Protein AF-A0A960SET2-F1 (afdb_monomer)

Sequence (334 aa):
EGAAASLFPGSIIDRAAKLGRPVIVVDPRGVGETEQKHQAHQGSFFGMDQEDVQSAYILGESYLGMRIEDILRAVRYAVGDSNRGVDLYAEGQIAVAALHAAFLEPTIIKQTHLKNCLGSWQSILQRERSYQQLANVVHGVLLKYDLPQLKQVLGNSLTNELPVDSLGFEDMPNGAPLPQGYNEPSKAGLVGTFFGSSSFRNPQGEYPLDSLFVHYDNAVDKRGNDWSGIWVGYLLAPVSGDVRFSGMTDQALSLSIDGEPVLSLDDFPGTRTGVFRMEKGRLYPVTVRYKLPSGGKGMFEIKWSWQGMESKLVDRDYLRHSSAQVSELRQDWR

Solvent-accessible surface area (backbone atoms only — not comparable to full-atom values): 17862 Å² total; per-residue (Å²): 114,35,45,75,81,45,72,47,92,83,28,74,58,46,51,38,49,76,70,70,43,91,81,87,78,70,54,44,82,58,26,40,95,50,40,57,88,79,50,55,87,67,38,61,46,43,24,46,52,46,67,59,33,51,51,27,47,77,73,76,42,42,43,29,60,52,36,21,49,44,49,49,52,52,50,52,61,71,29,59,91,72,80,50,60,43,75,46,76,36,57,30,79,59,14,54,27,49,53,50,38,39,68,76,38,55,88,42,38,59,37,35,41,32,30,42,19,66,48,39,64,63,42,44,75,76,36,101,57,46,37,47,48,57,54,69,49,55,90,70,41,78,83,77,52,53,50,55,60,53,53,60,72,48,40,93,36,49,46,77,43,64,39,10,34,28,70,64,40,68,62,64,58,93,90,54,82,77,59,91,63,34,79,41,65,75,44,74,11,29,44,24,40,32,13,63,24,45,79,73,41,61,72,74,45,82,44,68,35,55,36,50,59,47,82,47,41,28,93,77,70,66,67,52,43,29,24,16,40,45,32,40,33,28,40,47,27,90,48,64,44,68,35,37,40,38,41,37,29,68,33,24,39,34,36,25,52,71,84,43,79,42,41,79,36,78,82,44,56,48,74,50,70,26,69,50,78,39,50,52,74,43,72,34,48,32,40,40,38,40,31,31,80,51,84,25,56,45,42,37,39,35,28,37,30,38,93,96,45,75,78,36,73,44,42,38,94,34,25,15,21,26,58,47,58,53,50,53,62,59,52,79,69,111

Foldseek 3Di:
DAQVVQPDPPGPVNVCVVVVHDDDGDAFACGDVNNADPQCPPPFQAGRCNVVQVVCVVVVHQLLNSLLVSVLVSLCVVCDPVQAADAAEEEAPSLLSVLVNCLVCVSRHQAYEYELAAPKCVLVVVDPTFTNCSNVDDPPCVVPDISVVSCVVCPPRYDYHQYAHRNSASPQPVPHDQGVQQQPQPAWWWWKWKALALPNHRTPDTDTGQFQKDWFACVPVVSAFWIKMKTKFWFAAQAFFKKKKKKFWQAWKWKDWLNHTQDTDHGHGDMDMGIDGDDHGDIIIMMMMDIRRGGRTIIMFMWMDDVPGDTDTGGRVGTTHGSNNVNVNVVVVD

pLDDT: mean 87.43, std 12.0, range [44.75, 98.56]

Structure (mmCIF, N/CA/C/O backbone):
data_AF-A0A960SET2-F1
#
_entry.id   AF-A0A960SET2-F1
#
loop_
_atom_site.group_PDB
_atom_site.id
_atom_site.type_symbol
_atom_site.label_atom_id
_atom_site.label_alt_id
_atom_site.label_comp_id
_atom_site.label_asym_id
_atom_site.label_entity_id
_atom_site.label_seq_id
_atom_site.pdbx_PDB_ins_code
_atom_site.Cartn_x
_atom_site.Cartn_y
_atom_site.Cartn_z
_atom_site.occupancy
_atom_site.B_iso_or_equiv
_atom_site.auth_seq_id
_atom_site.auth_comp_id
_atom_site.auth_asym_id
_atom_site.auth_atom_id
_atom_site.pdbx_PDB_model_num
ATOM 1 N N . GLU A 1 1 ? 4.795 -6.865 -1.023 1.00 66.69 1 GLU A N 1
ATOM 2 C CA . GLU A 1 1 ? 4.914 -7.757 -2.201 1.00 66.69 1 GLU A CA 1
ATOM 3 C C . GLU A 1 1 ? 5.587 -9.057 -1.776 1.00 66.69 1 GLU A C 1
ATOM 5 O O . GLU A 1 1 ? 5.946 -9.171 -0.609 1.00 66.69 1 GLU A O 1
ATOM 10 N N . GLY A 1 2 ? 5.716 -10.028 -2.680 1.00 81.19 2 GLY A N 1
ATOM 11 C CA . GLY A 1 2 ? 6.433 -11.282 -2.432 1.00 81.19 2 GLY A CA 1
ATOM 12 C C . GLY A 1 2 ? 5.562 -12.536 -2.432 1.00 81.19 2 GLY A C 1
ATOM 13 O O . GLY A 1 2 ? 4.327 -12.476 -2.390 1.00 81.19 2 GLY A O 1
ATOM 14 N N . ALA A 1 3 ? 6.229 -13.685 -2.487 1.00 82.81 3 ALA A N 1
ATOM 15 C CA . ALA A 1 3 ? 5.643 -15.005 -2.649 1.00 82.81 3 ALA A CA 1
ATOM 16 C C . ALA A 1 3 ? 4.609 -15.304 -1.558 1.00 82.81 3 ALA A C 1
ATOM 18 O O . ALA A 1 3 ? 3.455 -15.612 -1.861 1.00 82.81 3 ALA A O 1
ATOM 19 N N . ALA A 1 4 ? 4.992 -15.126 -0.290 1.00 78.88 4 ALA A N 1
ATOM 20 C CA . ALA A 1 4 ? 4.129 -15.392 0.860 1.00 78.88 4 ALA A CA 1
ATOM 21 C C . ALA A 1 4 ? 2.838 -14.556 0.848 1.00 78.88 4 ALA A C 1
ATOM 23 O O . ALA A 1 4 ? 1.767 -15.069 1.171 1.00 78.88 4 ALA A O 1
ATOM 24 N N . ALA A 1 5 ? 2.908 -13.297 0.399 1.00 71.25 5 ALA A N 1
ATOM 25 C CA . ALA A 1 5 ? 1.749 -12.406 0.322 1.00 71.25 5 ALA A CA 1
ATOM 26 C C . ALA A 1 5 ? 0.685 -12.881 -0.686 1.00 71.25 5 ALA A C 1
ATOM 28 O O . ALA A 1 5 ? -0.462 -12.442 -0.626 1.00 71.25 5 ALA A O 1
ATOM 29 N N . SER A 1 6 ? 1.046 -13.792 -1.594 1.00 75.12 6 SER A N 1
ATOM 30 C CA . SER A 1 6 ? 0.161 -14.324 -2.635 1.00 75.12 6 SER A CA 1
ATOM 31 C C . SER A 1 6 ? -0.414 -15.713 -2.300 1.00 75.12 6 SER A C 1
ATOM 33 O O . SER A 1 6 ? -1.227 -16.248 -3.061 1.00 75.12 6 SER A O 1
ATOM 35 N N . LEU A 1 7 ? -0.030 -16.310 -1.164 1.00 80.69 7 LEU A N 1
ATOM 36 C CA . LEU A 1 7 ? -0.432 -17.657 -0.738 1.00 80.69 7 LEU A CA 1
ATOM 37 C C . LEU A 1 7 ? -1.642 -17.622 0.209 1.00 80.69 7 LEU A C 1
ATOM 39 O O . LEU A 1 7 ? -1.525 -17.870 1.406 1.00 80.69 7 LEU A O 1
ATOM 43 N N . PHE A 1 8 ? -2.828 -17.336 -0.329 1.00 76.56 8 PHE A N 1
ATOM 44 C CA . PHE A 1 8 ? -4.084 -17.352 0.431 1.00 76.56 8 PHE A CA 1
ATOM 45 C C . PHE A 1 8 ? -5.241 -17.962 -0.385 1.00 76.56 8 PHE A C 1
ATOM 47 O O . PHE A 1 8 ? -5.205 -17.930 -1.619 1.00 76.56 8 PHE A O 1
ATOM 54 N N . PRO A 1 9 ? -6.289 -18.512 0.263 1.00 72.75 9 PRO A N 1
ATOM 55 C CA . PRO A 1 9 ? -7.444 -19.069 -0.439 1.00 72.75 9 PRO A CA 1
ATOM 56 C C . PRO A 1 9 ? -8.098 -18.058 -1.387 1.00 72.75 9 PRO A C 1
ATOM 58 O O . PRO A 1 9 ? -8.403 -16.931 -1.007 1.00 72.75 9 PRO A O 1
ATOM 61 N N . GLY A 1 10 ? -8.339 -18.474 -2.627 1.00 74.50 10 GLY A N 1
ATOM 62 C CA . GLY A 1 10 ? -8.900 -17.633 -3.677 1.00 74.50 10 GLY A CA 1
ATOM 63 C C . GLY A 1 10 ? -7.876 -16.785 -4.432 1.00 74.50 10 GLY A C 1
ATOM 64 O O . GLY A 1 10 ? -8.276 -16.135 -5.396 1.00 74.50 10 GLY A O 1
ATOM 65 N N . SER A 1 11 ? -6.588 -16.799 -4.070 1.00 77.75 11 SER A N 1
ATOM 66 C CA . SER A 1 11 ? -5.539 -16.122 -4.843 1.00 77.75 11 SER A CA 1
ATOM 67 C C . SER A 1 11 ? -5.340 -16.752 -6.229 1.00 77.75 11 SER A C 1
ATOM 69 O O . SER A 1 11 ? -5.839 -17.841 -6.522 1.00 77.75 11 SER A O 1
ATOM 71 N N . ILE A 1 12 ? -4.594 -16.078 -7.112 1.00 80.31 12 ILE A N 1
ATOM 72 C CA . ILE A 1 12 ? -4.269 -16.630 -8.437 1.00 80.31 12 ILE A CA 1
ATOM 73 C C . ILE A 1 12 ? -3.501 -17.956 -8.335 1.00 80.31 12 ILE A C 1
ATOM 75 O O . ILE A 1 12 ? -3.768 -18.870 -9.112 1.00 80.31 12 ILE A O 1
ATOM 79 N N . ILE A 1 13 ? -2.623 -18.082 -7.334 1.00 86.00 13 ILE A N 1
ATOM 80 C CA . ILE A 1 13 ? -1.844 -19.295 -7.064 1.00 86.00 13 ILE A CA 1
ATOM 81 C C . ILE A 1 13 ? -2.776 -20.427 -6.623 1.00 86.00 13 ILE A C 1
ATOM 83 O O . ILE A 1 13 ? -2.724 -21.512 -7.198 1.00 86.00 13 ILE A O 1
ATOM 87 N N . ASP A 1 14 ? -3.678 -20.167 -5.669 1.00 82.94 14 ASP A N 1
ATOM 88 C CA . ASP A 1 14 ? -4.660 -21.154 -5.197 1.00 82.94 14 ASP A CA 1
ATOM 89 C C . ASP A 1 14 ? -5.584 -21.625 -6.334 1.00 82.94 14 ASP A C 1
ATOM 91 O O . ASP A 1 14 ? -5.821 -22.822 -6.504 1.00 82.94 14 ASP A O 1
ATOM 95 N N . ARG A 1 15 ? -6.057 -20.701 -7.182 1.00 85.25 15 ARG A N 1
ATOM 96 C CA . ARG A 1 15 ? -6.887 -21.043 -8.349 1.00 85.25 15 ARG A CA 1
ATOM 97 C C . ARG A 1 15 ? -6.124 -21.871 -9.382 1.00 85.25 15 ARG A C 1
ATOM 99 O O . ARG A 1 15 ? -6.661 -22.862 -9.870 1.00 85.25 15 ARG A O 1
ATOM 106 N N . ALA A 1 16 ? -4.889 -21.495 -9.709 1.00 86.75 16 ALA A N 1
ATOM 107 C CA . ALA A 1 16 ? -4.064 -22.235 -10.661 1.00 86.75 16 ALA A CA 1
ATOM 108 C C . ALA A 1 16 ? -3.742 -23.651 -10.151 1.00 86.75 16 ALA A C 1
ATOM 110 O O . ALA A 1 16 ? -3.888 -24.617 -10.903 1.00 86.75 16 ALA A O 1
ATOM 111 N N . ALA A 1 17 ? -3.409 -23.784 -8.863 1.00 88.31 17 ALA A N 1
ATOM 112 C CA . ALA A 1 17 ? -3.165 -25.072 -8.220 1.00 88.31 17 ALA A CA 1
ATOM 113 C C . ALA A 1 17 ? -4.415 -25.971 -8.234 1.00 88.31 17 ALA A C 1
ATOM 115 O O . ALA A 1 17 ? -4.326 -27.143 -8.598 1.00 88.31 17 ALA A O 1
ATOM 116 N N . LYS A 1 18 ? -5.602 -25.422 -7.931 1.00 90.19 18 LYS A N 1
ATOM 117 C CA . LYS A 1 18 ? -6.887 -26.150 -8.006 1.00 90.19 18 LYS A CA 1
ATOM 118 C C . LYS A 1 18 ? -7.237 -26.633 -9.413 1.00 90.19 18 LYS A C 1
ATOM 120 O O . LYS A 1 18 ? -7.923 -27.639 -9.556 1.00 90.19 18 LYS A O 1
ATOM 125 N N . LEU A 1 19 ? -6.757 -25.939 -10.443 1.00 92.12 19 LEU A N 1
ATOM 126 C CA . LEU A 1 19 ? -6.897 -26.341 -11.845 1.00 92.12 19 LEU A CA 1
ATOM 127 C C . LEU A 1 19 ? -5.817 -27.342 -12.297 1.00 92.12 19 LEU A C 1
ATOM 129 O O . LEU A 1 19 ? -5.757 -27.678 -13.478 1.00 92.12 19 LEU A O 1
ATOM 133 N N . GLY A 1 20 ? -4.950 -27.809 -11.391 1.00 91.38 20 GLY A N 1
ATOM 134 C CA . GLY A 1 20 ? -3.877 -28.754 -11.701 1.00 91.38 20 GLY A CA 1
ATOM 135 C C . GLY A 1 20 ? -2.741 -28.156 -12.535 1.00 91.38 20 GLY A C 1
ATOM 136 O O . GLY A 1 20 ? -1.975 -28.901 -13.146 1.00 91.38 20 GLY A O 1
ATOM 137 N N . ARG A 1 21 ? -2.622 -26.822 -12.595 1.00 89.38 21 ARG A N 1
ATOM 138 C CA . ARG A 1 21 ? -1.512 -26.156 -13.286 1.00 89.38 21 ARG A CA 1
ATOM 139 C C . ARG A 1 21 ? -0.276 -26.155 -12.377 1.00 89.38 21 ARG A C 1
ATOM 141 O O . ARG A 1 21 ? -0.403 -25.761 -11.219 1.00 89.38 21 ARG A O 1
ATOM 148 N N . PRO A 1 22 ? 0.916 -26.535 -12.873 1.00 90.00 22 PRO A N 1
ATOM 149 C CA . PRO A 1 22 ? 2.158 -26.310 -12.142 1.00 90.00 22 PRO A CA 1
ATOM 150 C C . PRO A 1 22 ? 2.353 -24.812 -11.900 1.00 90.00 22 PRO A C 1
ATOM 152 O O . PRO A 1 22 ? 2.232 -24.017 -12.833 1.00 90.00 22 PRO A O 1
ATOM 155 N N . VAL A 1 23 ? 2.646 -24.433 -10.656 1.00 90.94 23 VAL A N 1
ATOM 156 C CA . VAL A 1 23 ? 2.898 -23.042 -10.270 1.00 90.94 23 VAL A CA 1
ATOM 157 C C . VAL A 1 23 ? 4.279 -22.952 -9.645 1.00 90.94 23 VAL A C 1
ATOM 159 O O . VAL A 1 23 ? 4.604 -23.718 -8.741 1.00 90.94 23 VAL A O 1
ATOM 162 N N . ILE A 1 24 ? 5.072 -21.999 -10.122 1.00 92.12 24 ILE A N 1
ATOM 163 C CA . ILE A 1 24 ? 6.340 -21.612 -9.514 1.00 92.12 24 ILE A CA 1
ATOM 164 C C . ILE A 1 24 ? 6.168 -20.188 -9.007 1.00 92.12 24 ILE A C 1
ATOM 166 O O . ILE A 1 24 ? 5.741 -19.304 -9.748 1.00 92.12 24 ILE A O 1
ATOM 170 N N . VAL A 1 25 ? 6.473 -19.993 -7.730 1.00 92.44 25 VAL A N 1
ATOM 171 C CA . VAL A 1 25 ? 6.420 -18.697 -7.059 1.00 92.44 25 VAL A CA 1
ATOM 172 C C . VAL A 1 25 ? 7.848 -18.346 -6.680 1.00 92.44 25 VAL A C 1
ATOM 174 O O . VAL A 1 25 ? 8.564 -19.192 -6.148 1.00 92.44 25 VAL A O 1
ATOM 177 N N . VAL A 1 26 ? 8.270 -17.127 -6.992 1.00 92.75 26 VAL A N 1
ATOM 178 C CA . VAL A 1 26 ? 9.636 -16.664 -6.749 1.00 92.75 26 VAL A CA 1
ATOM 179 C C . VAL A 1 26 ? 9.619 -15.296 -6.097 1.00 92.75 26 VAL A C 1
ATOM 181 O O . VAL A 1 26 ? 8.728 -14.494 -6.371 1.00 92.75 26 VAL A O 1
ATOM 184 N N . ASP A 1 27 ? 10.637 -15.045 -5.284 1.00 93.88 27 ASP A N 1
ATOM 185 C CA . ASP A 1 27 ? 10.978 -13.734 -4.744 1.00 93.88 27 ASP A CA 1
ATOM 186 C C . ASP A 1 27 ? 12.248 -13.233 -5.450 1.00 93.88 27 ASP A C 1
ATOM 188 O O . ASP A 1 27 ? 13.356 -13.634 -5.081 1.00 93.88 27 ASP A O 1
ATOM 192 N N . PRO A 1 28 ? 12.123 -12.411 -6.513 1.00 94.31 28 PRO A N 1
ATOM 193 C CA . PRO A 1 28 ? 13.267 -11.732 -7.114 1.00 94.31 28 PRO A CA 1
ATOM 194 C C . PRO A 1 28 ? 13.936 -10.796 -6.107 1.00 94.31 28 PRO A C 1
ATOM 196 O O . PRO A 1 28 ? 13.297 -10.364 -5.148 1.00 94.31 28 PRO A O 1
ATOM 199 N N . ARG A 1 29 ? 15.201 -10.433 -6.351 1.00 94.19 29 ARG A N 1
ATOM 200 C CA . ARG A 1 29 ? 15.988 -9.613 -5.413 1.00 94.19 29 ARG A CA 1
ATOM 201 C C . ARG A 1 29 ? 15.244 -8.360 -4.920 1.00 94.19 29 ARG A C 1
ATOM 203 O O . ARG A 1 29 ? 14.667 -7.613 -5.719 1.00 94.19 29 ARG A O 1
ATOM 210 N N . GLY A 1 30 ? 15.311 -8.105 -3.613 1.00 89.75 30 GLY A N 1
ATOM 211 C CA . GLY A 1 30 ? 14.674 -6.961 -2.952 1.00 89.75 30 GLY A CA 1
ATOM 212 C C . GLY A 1 30 ? 13.155 -7.092 -2.787 1.00 89.75 30 GLY A C 1
ATOM 213 O O . GLY A 1 30 ? 12.474 -6.103 -2.546 1.00 89.75 30 GLY A O 1
ATOM 214 N N . VAL A 1 31 ? 12.597 -8.296 -2.947 1.00 88.50 31 VAL A N 1
ATOM 215 C CA . VAL A 1 31 ? 11.161 -8.571 -2.789 1.00 88.50 31 VAL A CA 1
ATOM 216 C C . VAL A 1 31 ? 10.959 -9.772 -1.862 1.00 88.50 31 VAL A C 1
ATOM 218 O O . VAL A 1 31 ? 11.732 -10.731 -1.901 1.00 88.50 31 VAL A O 1
ATOM 221 N N . GLY A 1 32 ? 9.912 -9.725 -1.031 1.00 86.94 32 GLY A N 1
ATOM 222 C CA . GLY A 1 32 ? 9.485 -10.847 -0.192 1.00 86.94 32 GLY A CA 1
ATOM 223 C C . GLY A 1 32 ? 10.566 -11.296 0.791 1.00 86.94 32 GLY A C 1
ATOM 224 O O . GLY A 1 32 ? 11.058 -10.497 1.584 1.00 86.94 32 GLY A O 1
ATOM 225 N N . GLU A 1 33 ? 10.960 -12.569 0.740 1.00 88.56 33 GLU A N 1
ATOM 226 C CA . GLU A 1 33 ? 12.025 -13.107 1.602 1.00 88.56 33 GLU A CA 1
ATOM 227 C C . GLU A 1 33 ? 13.387 -12.426 1.394 1.00 88.56 33 GLU A C 1
ATOM 229 O O . GLU A 1 33 ? 14.226 -12.445 2.296 1.00 88.56 33 GLU A O 1
ATOM 234 N N . THR A 1 34 ? 13.600 -11.798 0.233 1.00 89.81 34 THR A N 1
ATOM 235 C CA . THR A 1 34 ? 14.844 -11.091 -0.109 1.00 89.81 34 THR A CA 1
ATOM 236 C C . THR A 1 34 ? 14.772 -9.578 0.118 1.00 89.81 34 THR A C 1
ATOM 238 O O . THR A 1 34 ? 15.699 -8.862 -0.255 1.00 89.81 34 THR A O 1
ATOM 241 N N . GLU A 1 35 ? 13.682 -9.076 0.705 1.00 87.38 35 GLU A N 1
ATOM 242 C CA . GLU A 1 35 ? 13.497 -7.652 0.992 1.00 87.38 35 GLU A CA 1
ATOM 243 C C . GLU A 1 35 ? 14.509 -7.135 2.032 1.00 87.38 35 GLU A C 1
ATOM 245 O O . GLU A 1 35 ? 14.757 -7.757 3.073 1.00 87.38 35 GLU A O 1
ATOM 250 N N . GLN A 1 36 ? 15.062 -5.949 1.772 1.00 85.06 36 GLN A N 1
ATOM 251 C CA . GLN A 1 36 ? 15.948 -5.257 2.704 1.00 85.06 36 GLN A CA 1
ATOM 252 C C . GLN A 1 36 ? 15.174 -4.721 3.909 1.00 85.06 36 GLN A C 1
ATOM 254 O O . GLN A 1 36 ? 14.147 -4.064 3.772 1.00 85.06 36 GLN A O 1
ATOM 259 N N . LYS A 1 37 ? 15.704 -4.930 5.119 1.00 78.69 37 LYS A N 1
ATOM 260 C CA . LYS A 1 37 ? 15.040 -4.508 6.372 1.00 78.69 37 LYS A CA 1
ATOM 261 C C . LYS A 1 37 ? 15.673 -3.293 7.043 1.00 78.69 37 LYS A C 1
ATOM 263 O O . LYS A 1 37 ? 15.096 -2.740 7.976 1.00 78.69 37 LYS A O 1
ATOM 268 N N . HIS A 1 38 ? 16.857 -2.877 6.593 1.00 75.56 38 HIS A N 1
ATOM 269 C CA . HIS A 1 38 ? 17.695 -1.927 7.333 1.00 75.56 38 HIS A CA 1
ATOM 270 C C . HIS A 1 38 ? 18.173 -0.711 6.525 1.00 75.56 38 HIS A C 1
ATOM 272 O O . HIS A 1 38 ? 18.903 0.104 7.073 1.00 75.56 38 HIS A O 1
ATOM 278 N N . GLN A 1 39 ? 17.714 -0.531 5.282 1.00 70.31 39 GLN A N 1
ATOM 279 C CA . GLN A 1 39 ? 18.147 0.567 4.397 1.00 70.31 39 GLN A CA 1
ATOM 280 C C . GLN A 1 39 ? 17.134 1.736 4.314 1.00 70.31 39 GLN A C 1
ATOM 282 O O . GLN A 1 39 ? 17.196 2.568 3.413 1.00 70.31 39 GLN A O 1
ATOM 287 N N . ALA A 1 40 ? 16.187 1.844 5.257 1.00 59.75 40 ALA A N 1
ATOM 288 C CA . ALA A 1 40 ? 15.048 2.779 5.206 1.00 59.75 40 ALA A CA 1
ATOM 289 C C . ALA A 1 40 ? 15.393 4.273 5.414 1.00 59.75 40 ALA A C 1
ATOM 291 O O . ALA A 1 40 ? 14.531 5.053 5.822 1.00 59.75 40 ALA A O 1
ATOM 292 N N . HIS A 1 41 ? 16.633 4.703 5.167 1.00 57.50 41 HIS A N 1
ATOM 293 C CA . HIS A 1 41 ? 17.133 6.036 5.526 1.00 57.50 41 HIS A CA 1
ATOM 294 C C . HIS A 1 41 ? 16.311 7.193 4.935 1.00 57.50 41 HIS A C 1
ATOM 296 O O . HIS A 1 41 ? 16.269 8.271 5.528 1.00 57.50 41 HIS A O 1
ATOM 302 N N . GLN A 1 42 ? 15.632 6.969 3.805 1.00 59.44 42 GLN A N 1
ATOM 303 C CA . GLN A 1 42 ? 14.748 7.942 3.151 1.00 59.44 42 GLN A CA 1
ATOM 304 C C . GLN A 1 42 ? 13.335 7.388 2.872 1.00 59.44 42 GLN A C 1
ATOM 306 O O . GLN A 1 42 ? 12.572 7.963 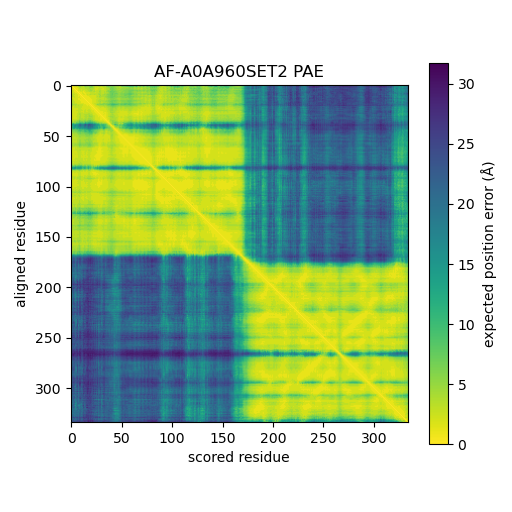2.093 1.00 59.44 42 GLN A O 1
ATOM 311 N N . GLY A 1 43 ? 12.965 6.292 3.544 1.00 63.91 43 GLY A N 1
ATOM 312 C CA . GLY A 1 43 ? 11.622 5.713 3.524 1.00 63.91 43 GLY A CA 1
ATOM 313 C C . GLY A 1 43 ? 11.078 5.396 2.124 1.00 63.91 43 GLY A C 1
ATOM 314 O O . GLY A 1 43 ? 11.797 4.970 1.219 1.00 63.91 43 GLY A O 1
ATOM 315 N N . SER A 1 44 ? 9.775 5.614 1.937 1.00 62.00 44 SER A N 1
ATOM 316 C CA . SER A 1 44 ? 9.057 5.269 0.705 1.00 62.00 44 SER A CA 1
ATOM 317 C C . SER A 1 44 ? 9.441 6.111 -0.517 1.00 62.00 44 SER A C 1
ATOM 319 O O . SER A 1 44 ? 9.080 5.726 -1.627 1.00 62.00 44 SER A O 1
ATOM 321 N N . PHE A 1 45 ? 10.163 7.231 -0.364 1.00 63.00 45 PHE A N 1
ATOM 322 C CA . PHE A 1 45 ? 10.581 8.073 -1.497 1.00 63.00 45 PHE A CA 1
ATOM 323 C C . PHE A 1 45 ? 11.466 7.296 -2.477 1.00 63.00 45 PHE A C 1
ATOM 325 O O . PHE A 1 45 ? 11.196 7.277 -3.676 1.00 63.00 45 PHE A O 1
ATOM 332 N N . PHE A 1 46 ? 12.469 6.581 -1.965 1.00 72.00 46 PHE A N 1
ATOM 333 C CA . PHE A 1 46 ? 13.369 5.770 -2.790 1.00 72.00 46 PHE A CA 1
ATOM 334 C C . PHE A 1 46 ? 13.059 4.272 -2.719 1.00 72.00 46 PHE A C 1
ATOM 336 O O . PHE A 1 46 ? 13.299 3.565 -3.696 1.00 72.00 46 PHE A O 1
ATOM 343 N N . GLY A 1 47 ? 12.443 3.809 -1.628 1.00 74.88 47 GLY A N 1
ATOM 344 C CA . GLY A 1 47 ? 12.205 2.390 -1.368 1.00 74.88 47 GLY A CA 1
ATOM 345 C C . GLY A 1 47 ? 13.317 1.759 -0.527 1.00 74.88 47 GLY A C 1
ATOM 346 O O . GLY A 1 47 ? 14.322 2.399 -0.220 1.00 74.88 47 GLY A O 1
ATOM 347 N N . MET A 1 48 ? 13.111 0.500 -0.139 1.00 81.06 48 MET A N 1
ATOM 348 C CA . MET A 1 48 ? 14.007 -0.228 0.770 1.00 81.06 48 MET A CA 1
ATOM 349 C C . MET A 1 48 ? 15.295 -0.726 0.100 1.00 81.06 48 MET A C 1
ATOM 351 O O . MET A 1 48 ? 16.223 -1.089 0.804 1.00 81.06 48 MET A O 1
ATOM 355 N N . ASP A 1 49 ? 15.384 -0.704 -1.231 1.00 87.00 49 ASP A N 1
ATOM 356 C CA . ASP A 1 49 ? 16.530 -1.234 -1.990 1.00 87.00 49 ASP A CA 1
ATOM 357 C C . ASP A 1 49 ? 17.559 -0.148 -2.366 1.00 87.00 49 ASP A C 1
ATOM 359 O O . ASP A 1 49 ? 18.300 -0.286 -3.340 1.00 87.00 49 ASP A O 1
ATOM 363 N N . GLN A 1 50 ? 17.566 0.995 -1.672 1.00 87.44 50 GLN A N 1
ATOM 364 C CA . GLN A 1 50 ? 18.320 2.180 -2.099 1.00 87.44 50 GLN A CA 1
ATOM 365 C C . GLN A 1 50 ? 19.825 1.911 -2.256 1.00 87.44 50 GLN A C 1
ATOM 367 O O . GLN A 1 50 ? 20.417 2.344 -3.249 1.00 87.44 50 GLN A O 1
ATOM 372 N N . GLU A 1 51 ? 20.449 1.210 -1.309 1.00 89.31 51 GLU A N 1
ATOM 373 C CA . GLU A 1 51 ? 21.892 0.936 -1.352 1.00 89.31 51 GLU A CA 1
ATOM 374 C C . GLU A 1 51 ? 22.226 -0.115 -2.412 1.00 89.31 51 GLU A C 1
ATOM 376 O O . GLU A 1 51 ? 23.257 -0.016 -3.084 1.00 89.31 51 GLU A O 1
ATOM 381 N N . ASP A 1 52 ? 21.327 -1.079 -2.622 1.00 92.12 52 ASP A N 1
ATOM 382 C CA . ASP A 1 52 ? 21.466 -2.094 -3.666 1.00 92.12 52 ASP A CA 1
ATOM 383 C C . ASP A 1 52 ? 21.407 -1.456 -5.059 1.00 92.12 52 ASP A C 1
ATOM 385 O O . ASP A 1 52 ? 22.235 -1.757 -5.925 1.00 92.12 52 ASP A O 1
ATOM 389 N N . VAL A 1 53 ? 20.469 -0.525 -5.273 1.00 92.88 53 VAL A N 1
ATOM 390 C CA . VAL A 1 53 ? 20.359 0.213 -6.537 1.00 92.88 53 VAL A CA 1
ATOM 391 C C . VAL A 1 53 ? 21.599 1.070 -6.782 1.00 92.88 53 VAL A C 1
ATOM 393 O O . VAL A 1 53 ? 22.119 1.090 -7.898 1.00 92.88 53 VAL A O 1
ATOM 396 N N . GLN A 1 54 ? 22.102 1.762 -5.757 1.00 91.56 54 GLN A N 1
ATOM 397 C CA . GLN A 1 54 ? 23.312 2.583 -5.882 1.00 91.56 54 GLN A CA 1
ATOM 398 C C . GLN A 1 54 ? 24.549 1.734 -6.177 1.00 91.56 54 GLN A C 1
ATOM 400 O O . GLN A 1 54 ? 25.367 2.106 -7.017 1.00 91.56 54 GLN A O 1
ATOM 405 N N . SER A 1 55 ? 24.660 0.576 -5.529 1.00 94.12 55 SER A N 1
ATOM 406 C CA . SER A 1 55 ? 25.750 -0.368 -5.755 1.00 94.12 55 SER A CA 1
ATOM 407 C C . SER A 1 55 ? 25.709 -0.929 -7.177 1.00 94.12 55 SER A C 1
ATOM 409 O O . SER A 1 55 ? 26.732 -0.909 -7.859 1.00 94.12 55 SER A O 1
ATOM 411 N N . ALA A 1 56 ? 24.532 -1.340 -7.670 1.00 95.81 56 ALA A N 1
ATOM 412 C CA . ALA A 1 56 ? 24.355 -1.739 -9.067 1.00 95.81 56 ALA A CA 1
ATOM 413 C C . ALA A 1 56 ? 24.797 -0.614 -10.018 1.00 95.81 56 ALA A C 1
ATOM 415 O O . ALA A 1 56 ? 25.617 -0.844 -10.903 1.00 95.81 56 ALA A O 1
ATOM 416 N N . TYR A 1 57 ? 24.347 0.618 -9.768 1.00 93.75 57 TYR A N 1
ATOM 417 C CA . TYR A 1 57 ? 24.693 1.772 -10.595 1.00 93.75 57 TYR A CA 1
ATOM 418 C C . TYR A 1 57 ? 26.205 2.044 -10.656 1.00 93.75 57 TYR A C 1
ATOM 420 O O . TYR A 1 57 ? 26.749 2.253 -11.740 1.00 93.75 57 TYR A O 1
ATOM 428 N N . ILE A 1 58 ? 26.906 2.014 -9.516 1.00 95.62 58 ILE A N 1
ATOM 429 C CA . ILE A 1 58 ? 28.362 2.244 -9.453 1.00 95.62 58 ILE A CA 1
ATOM 430 C C . ILE A 1 58 ? 29.139 1.122 -10.154 1.00 95.62 58 ILE A C 1
ATOM 432 O O . ILE A 1 58 ? 30.197 1.374 -10.731 1.00 95.62 58 ILE A O 1
ATOM 436 N N . LEU A 1 59 ? 28.605 -0.100 -10.156 1.00 96.38 59 LEU A N 1
ATOM 437 C CA . LEU A 1 59 ? 29.168 -1.235 -10.890 1.00 96.38 59 LEU A CA 1
ATOM 438 C C . LEU A 1 59 ? 28.859 -1.199 -12.398 1.00 96.38 59 LEU A C 1
ATOM 440 O O . LEU A 1 59 ? 29.294 -2.088 -13.124 1.00 96.38 59 LEU A O 1
ATOM 444 N N . GLY A 1 60 ? 28.149 -0.175 -12.883 1.00 94.25 60 GLY A N 1
ATOM 445 C CA . GLY A 1 60 ? 27.740 -0.063 -14.284 1.00 94.25 60 GLY A CA 1
ATOM 446 C C . GLY A 1 60 ? 26.554 -0.959 -14.653 1.00 94.25 60 GLY A C 1
ATOM 447 O O . GLY A 1 60 ? 26.271 -1.137 -15.835 1.00 94.25 60 GLY A O 1
ATOM 448 N N . GLU A 1 61 ? 25.856 -1.499 -13.657 1.00 95.56 61 GLU A N 1
ATOM 449 C CA . GLU A 1 61 ? 24.710 -2.391 -13.808 1.00 95.56 61 GLU A CA 1
ATOM 450 C C . GLU A 1 61 ? 23.383 -1.647 -13.583 1.00 95.56 61 GLU A C 1
ATOM 452 O O . GLU A 1 61 ? 23.306 -0.616 -12.911 1.00 95.56 61 GLU A O 1
ATOM 457 N N . SER A 1 62 ? 22.291 -2.195 -14.123 1.00 95.62 62 SER A N 1
ATOM 458 C CA . SER A 1 62 ? 20.933 -1.732 -13.815 1.00 95.62 62 SER A CA 1
ATOM 459 C C . SER A 1 62 ? 20.279 -2.679 -12.822 1.00 95.62 62 SER A C 1
ATOM 461 O O . SER A 1 62 ? 20.104 -3.857 -13.122 1.00 95.62 62 SER A O 1
ATOM 463 N N . TYR A 1 63 ? 19.832 -2.160 -11.678 1.00 96.75 63 TYR A N 1
ATOM 464 C CA . TYR A 1 63 ? 19.107 -2.971 -10.699 1.00 96.75 63 TYR A CA 1
ATOM 465 C C . TYR A 1 63 ? 17.808 -3.564 -11.276 1.00 96.75 63 TYR A C 1
ATOM 467 O O . TYR A 1 63 ? 17.509 -4.738 -11.049 1.00 96.75 63 TYR A O 1
ATOM 475 N N . LEU A 1 64 ? 17.092 -2.805 -12.118 1.00 97.06 64 LEU A N 1
ATOM 476 C CA . LEU A 1 64 ? 15.966 -3.335 -12.891 1.00 97.06 64 LEU A CA 1
ATOM 477 C C . LEU A 1 64 ? 16.419 -4.466 -13.827 1.00 97.06 64 LEU A C 1
ATOM 479 O O . LEU A 1 64 ? 15.788 -5.517 -13.855 1.00 97.06 64 LEU A O 1
ATOM 483 N N . GLY A 1 65 ? 17.530 -4.277 -14.548 1.00 97.62 65 GLY A N 1
ATOM 484 C CA . GLY A 1 65 ? 18.152 -5.310 -15.389 1.00 97.62 65 GLY A CA 1
ATOM 485 C C . GLY A 1 65 ? 18.453 -6.601 -14.628 1.00 97.62 65 GLY A C 1
ATOM 486 O O . GLY A 1 65 ? 18.156 -7.698 -15.097 1.00 97.62 65 GLY A O 1
ATOM 487 N N . MET A 1 66 ? 18.963 -6.475 -13.407 1.00 97.81 66 MET A N 1
ATOM 488 C CA . MET A 1 66 ? 19.228 -7.614 -12.538 1.00 97.81 66 MET A CA 1
ATOM 489 C C . MET A 1 66 ? 17.937 -8.330 -12.097 1.00 97.81 66 MET A C 1
ATOM 491 O O . MET A 1 66 ? 17.893 -9.559 -12.113 1.00 97.81 66 MET A O 1
ATOM 495 N N . ARG A 1 67 ? 16.871 -7.588 -11.753 1.00 97.62 67 ARG A N 1
ATOM 496 C CA . ARG A 1 67 ? 15.542 -8.156 -11.440 1.00 97.62 67 ARG A CA 1
ATOM 497 C C . ARG A 1 67 ? 14.910 -8.858 -12.643 1.00 97.62 67 ARG A C 1
ATOM 499 O O . ARG A 1 67 ? 14.300 -9.912 -12.483 1.00 97.62 67 ARG A O 1
ATOM 506 N N . ILE A 1 68 ? 15.069 -8.299 -13.844 1.00 98.44 68 ILE A N 1
ATOM 507 C CA . ILE A 1 68 ? 14.634 -8.935 -15.096 1.00 98.44 68 ILE A CA 1
ATOM 508 C C . ILE A 1 68 ? 15.314 -10.296 -15.241 1.00 98.44 68 ILE A C 1
ATOM 510 O O . ILE A 1 68 ? 14.653 -11.295 -15.509 1.00 98.44 68 ILE A O 1
ATOM 514 N N . GLU A 1 69 ? 16.622 -10.357 -15.014 1.00 98.19 69 GLU A N 1
ATOM 515 C CA . GLU A 1 69 ? 17.374 -11.598 -15.146 1.00 98.19 69 GLU A CA 1
ATOM 516 C C . GLU A 1 69 ? 16.997 -12.644 -14.075 1.00 98.19 69 GLU A C 1
ATOM 518 O O . GLU A 1 69 ? 16.957 -13.837 -14.385 1.00 98.19 69 GLU A O 1
ATOM 523 N N . ASP A 1 70 ? 16.652 -12.238 -12.848 1.00 97.88 70 ASP A N 1
ATOM 524 C CA . ASP A 1 70 ? 16.099 -13.160 -11.839 1.00 97.88 70 ASP A CA 1
ATOM 525 C C . ASP A 1 70 ? 14.804 -13.820 -12.338 1.00 97.88 70 ASP A C 1
ATOM 527 O O . ASP A 1 70 ? 14.650 -15.043 -12.263 1.00 97.88 70 ASP A O 1
ATOM 531 N N . ILE A 1 71 ? 13.898 -13.020 -12.913 1.00 97.75 71 ILE A N 1
ATOM 532 C CA . ILE A 1 71 ? 12.641 -13.505 -13.498 1.00 97.75 71 ILE A CA 1
ATOM 533 C C . ILE A 1 71 ? 12.931 -14.449 -14.667 1.00 97.75 71 ILE A C 1
ATOM 535 O O . ILE A 1 71 ? 12.375 -15.544 -14.729 1.00 97.75 71 ILE A O 1
ATOM 539 N N . LEU A 1 72 ? 13.827 -14.072 -15.580 1.00 98.00 72 LEU A N 1
ATOM 540 C CA . LEU A 1 72 ? 14.171 -14.900 -16.736 1.00 98.00 72 LEU A CA 1
ATOM 541 C C . LEU A 1 72 ? 14.821 -16.230 -16.330 1.00 98.00 72 LEU A C 1
ATOM 543 O O . LEU A 1 72 ? 14.558 -17.258 -16.957 1.00 98.00 72 LEU A O 1
ATOM 547 N N . ARG A 1 73 ? 15.621 -16.258 -15.257 1.00 96.94 73 ARG A N 1
ATOM 548 C CA . ARG A 1 73 ? 16.147 -17.510 -14.686 1.00 96.94 73 ARG A CA 1
ATOM 549 C C . ARG A 1 73 ? 15.034 -18.404 -14.150 1.00 96.94 73 ARG A C 1
ATOM 551 O O . ARG A 1 73 ? 15.045 -19.600 -14.444 1.00 96.94 73 ARG A O 1
ATOM 558 N N . ALA A 1 74 ? 14.064 -17.839 -13.434 1.00 95.75 74 ALA A N 1
ATOM 559 C CA . ALA A 1 74 ? 12.899 -18.581 -12.960 1.00 95.75 74 ALA A CA 1
ATOM 560 C C . ALA A 1 74 ? 12.052 -19.128 -14.122 1.00 95.75 74 ALA A C 1
ATOM 562 O O . ALA A 1 74 ? 11.648 -20.289 -14.095 1.00 95.75 74 ALA A O 1
ATOM 563 N N . VAL A 1 75 ? 11.849 -18.332 -15.176 1.00 96.31 75 VAL A N 1
ATOM 564 C CA . VAL A 1 75 ? 11.148 -18.753 -16.399 1.00 96.31 75 VAL A CA 1
ATOM 565 C C . VAL A 1 75 ? 11.872 -19.918 -17.074 1.00 96.31 75 VAL A C 1
ATOM 567 O O . VAL A 1 75 ? 11.244 -20.929 -17.374 1.00 96.31 75 VAL A O 1
ATOM 570 N N . ARG A 1 76 ? 13.194 -19.832 -17.263 1.00 94.25 76 ARG A N 1
ATOM 571 C CA . ARG A 1 76 ? 13.987 -20.927 -17.852 1.00 94.25 76 ARG A CA 1
ATOM 572 C C . ARG A 1 76 ? 13.898 -22.209 -17.025 1.00 94.25 76 ARG A C 1
ATOM 574 O O . ARG A 1 76 ? 13.731 -23.286 -17.590 1.00 94.25 76 ARG A O 1
ATOM 581 N N . TYR A 1 77 ? 13.953 -22.089 -15.699 1.00 93.75 77 TYR A N 1
ATOM 582 C CA . TYR A 1 77 ? 13.763 -23.224 -14.797 1.00 93.75 77 TYR A CA 1
ATOM 583 C C . TYR A 1 77 ? 12.361 -23.839 -14.929 1.00 93.75 77 TYR A C 1
ATOM 585 O O . TYR A 1 77 ? 12.232 -25.057 -15.012 1.00 93.75 77 TYR A O 1
ATOM 593 N N . ALA A 1 78 ? 11.321 -23.005 -15.007 1.00 92.56 78 ALA A N 1
ATOM 594 C CA . ALA A 1 78 ? 9.935 -23.443 -15.151 1.00 92.56 78 ALA A CA 1
ATOM 595 C C . ALA A 1 78 ? 9.664 -24.179 -16.471 1.00 92.56 78 ALA A C 1
ATOM 597 O O . ALA A 1 78 ? 8.909 -25.150 -16.496 1.00 92.56 78 ALA A O 1
ATOM 598 N N . VAL A 1 79 ? 10.278 -23.723 -17.564 1.00 92.56 79 VAL A N 1
ATOM 599 C CA . VAL A 1 79 ? 10.150 -24.351 -18.886 1.00 92.56 79 VAL A CA 1
ATOM 600 C C . VAL A 1 79 ? 10.859 -25.705 -18.912 1.00 92.56 79 VAL A C 1
ATOM 602 O O . VAL A 1 79 ? 10.318 -26.668 -19.468 1.00 92.56 79 VAL A O 1
ATOM 605 N N . GLY A 1 80 ? 12.046 -25.797 -18.301 1.00 88.75 80 GLY A N 1
ATOM 606 C CA . GLY A 1 80 ? 12.887 -26.994 -18.341 1.00 88.75 80 GLY A CA 1
ATOM 607 C C . GLY A 1 80 ? 13.055 -27.523 -19.771 1.00 88.75 80 GLY A C 1
ATOM 608 O O . GLY A 1 80 ? 13.157 -26.751 -20.723 1.00 88.75 80 GLY A O 1
ATOM 609 N N . ASP A 1 81 ? 12.984 -28.844 -19.937 1.00 84.75 81 ASP A N 1
ATOM 610 C CA . ASP A 1 81 ? 13.048 -29.495 -21.256 1.00 84.75 81 ASP A CA 1
ATOM 611 C C . ASP A 1 81 ? 11.686 -29.563 -21.969 1.00 84.75 81 ASP A C 1
ATOM 613 O O . ASP A 1 81 ? 11.575 -30.066 -23.088 1.00 84.75 81 ASP A O 1
ATOM 617 N N . SER A 1 82 ? 10.611 -29.090 -21.327 1.00 76.38 82 SER A N 1
ATOM 618 C CA . SER A 1 82 ? 9.240 -29.331 -21.793 1.00 76.38 82 SER A CA 1
ATOM 619 C C . SER A 1 82 ? 8.881 -28.563 -23.070 1.00 76.38 82 SER A C 1
ATOM 621 O O . SER A 1 82 ? 7.860 -28.862 -23.692 1.00 76.38 82 SER A O 1
ATOM 623 N N . ASN A 1 83 ? 9.703 -27.576 -23.452 1.00 73.12 83 ASN A N 1
ATOM 624 C CA . ASN A 1 83 ? 9.490 -26.630 -24.553 1.00 73.12 83 ASN A CA 1
ATOM 625 C C . ASN A 1 83 ? 8.094 -25.962 -24.535 1.00 73.12 83 ASN A C 1
ATOM 627 O O . ASN A 1 83 ? 7.618 -25.442 -25.546 1.00 73.12 83 ASN A O 1
ATOM 631 N N . ARG A 1 84 ? 7.407 -26.001 -23.383 1.00 83.88 84 ARG A N 1
ATOM 632 C CA . ARG A 1 84 ? 6.113 -25.361 -23.148 1.00 83.88 84 ARG A CA 1
ATOM 633 C C . ARG A 1 84 ? 6.373 -23.966 -22.602 1.00 83.88 84 ARG A C 1
ATOM 635 O O . ARG A 1 84 ? 7.166 -23.798 -21.684 1.00 83.88 84 ARG A O 1
ATOM 642 N N . GLY A 1 85 ? 5.703 -22.974 -23.181 1.00 91.94 85 GLY A N 1
ATOM 643 C CA . GLY A 1 85 ? 5.754 -21.610 -22.667 1.00 91.94 85 GLY A CA 1
ATOM 644 C C . GLY A 1 85 ? 5.062 -21.473 -21.309 1.00 91.94 85 GLY A C 1
ATOM 645 O O . GLY A 1 85 ? 4.352 -22.378 -20.866 1.00 91.94 85 GLY A O 1
ATOM 646 N N . VAL A 1 86 ? 5.253 -20.323 -20.672 1.00 95.38 86 VAL A N 1
ATOM 647 C CA . VAL A 1 86 ? 4.712 -20.008 -19.344 1.00 95.38 86 VAL A CA 1
ATOM 648 C C . VAL A 1 86 ? 3.793 -18.793 -19.391 1.00 95.38 86 VAL A C 1
ATOM 650 O O . VAL A 1 86 ? 3.962 -17.914 -20.238 1.00 95.38 86 VAL A O 1
ATOM 653 N N . ASP A 1 87 ? 2.859 -18.730 -18.446 1.00 95.38 87 ASP A N 1
ATOM 654 C CA . ASP A 1 87 ? 2.119 -17.506 -18.145 1.00 95.38 87 ASP A CA 1
ATOM 655 C C . ASP A 1 87 ? 2.800 -16.819 -16.956 1.00 95.38 87 ASP A C 1
ATOM 657 O O . ASP A 1 87 ? 3.065 -17.459 -15.935 1.00 95.38 87 ASP A O 1
ATOM 661 N N . LEU A 1 88 ? 3.100 -15.529 -17.091 1.00 96.69 88 LEU A N 1
ATOM 662 C CA . LEU A 1 88 ? 3.796 -14.728 -16.091 1.00 96.69 88 LEU A CA 1
ATOM 663 C C . LEU A 1 88 ? 2.802 -13.831 -15.350 1.00 96.69 88 LEU A C 1
ATOM 665 O O . LEU A 1 88 ? 2.067 -13.067 -15.970 1.00 96.69 88 LEU A O 1
ATOM 669 N N . TYR A 1 89 ? 2.810 -13.890 -14.022 1.00 94.25 89 TYR A N 1
ATOM 670 C CA . TYR A 1 89 ? 2.001 -13.032 -13.156 1.00 94.25 89 TYR A CA 1
ATOM 671 C C . TYR A 1 89 ? 2.927 -12.200 -12.271 1.00 94.25 89 TYR A C 1
ATOM 673 O O . TYR A 1 89 ? 3.835 -12.753 -11.652 1.00 94.25 89 TYR A O 1
ATOM 681 N N . ALA A 1 90 ? 2.700 -10.889 -12.198 1.00 93.12 90 ALA A N 1
ATOM 682 C CA . ALA A 1 90 ? 3.468 -9.990 -11.341 1.00 93.12 90 ALA A CA 1
ATOM 683 C C . ALA A 1 90 ? 2.596 -8.852 -10.796 1.00 93.12 90 ALA A C 1
ATOM 685 O O . ALA A 1 90 ? 1.749 -8.309 -11.505 1.00 93.12 90 ALA A O 1
ATOM 686 N N . GLU A 1 91 ? 2.825 -8.471 -9.539 1.00 84.75 91 GLU A N 1
ATOM 687 C CA . GLU A 1 91 ? 2.089 -7.398 -8.868 1.00 84.75 91 GLU A CA 1
ATOM 688 C C . GLU A 1 91 ? 3.049 -6.396 -8.221 1.00 84.75 91 GLU A C 1
ATOM 690 O O . GLU A 1 91 ? 3.977 -6.794 -7.520 1.00 84.75 91 GLU A O 1
ATOM 695 N N . GLY A 1 92 ? 2.792 -5.105 -8.442 1.00 83.62 92 GLY A N 1
ATOM 696 C CA . GLY A 1 92 ? 3.496 -3.995 -7.809 1.00 83.62 92 GLY A CA 1
ATOM 697 C C . GLY A 1 92 ? 4.834 -3.644 -8.468 1.00 83.62 92 GLY A C 1
ATOM 698 O O . GLY A 1 92 ? 4.940 -3.650 -9.695 1.00 83.62 92 GLY A O 1
ATOM 699 N N . GLN A 1 93 ? 5.860 -3.312 -7.682 1.00 82.62 93 GLN A N 1
ATOM 700 C CA . GLN A 1 93 ? 7.151 -2.809 -8.170 1.00 82.62 93 GLN A CA 1
ATOM 701 C C . GLN A 1 93 ? 7.827 -3.777 -9.137 1.00 82.62 93 GLN A C 1
ATOM 703 O O . GLN A 1 93 ? 8.348 -3.377 -10.181 1.00 82.62 93 GLN A O 1
ATOM 708 N N . ILE A 1 94 ? 7.765 -5.075 -8.838 1.00 92.50 94 ILE A N 1
ATOM 709 C CA . ILE A 1 94 ? 8.385 -6.096 -9.684 1.00 92.50 94 ILE A CA 1
ATOM 710 C C . ILE A 1 94 ? 7.713 -6.229 -11.063 1.00 92.50 94 ILE A C 1
ATOM 712 O O . ILE A 1 94 ? 8.313 -6.764 -11.998 1.00 92.50 94 ILE A O 1
ATOM 716 N N . ALA A 1 95 ? 6.497 -5.700 -11.237 1.00 94.25 95 ALA A N 1
ATOM 717 C CA . ALA A 1 95 ? 5.762 -5.772 -12.496 1.00 94.25 95 ALA A CA 1
ATOM 718 C C . ALA A 1 95 ? 6.473 -5.039 -13.648 1.00 94.25 95 ALA A C 1
ATOM 720 O O . ALA A 1 95 ? 6.354 -5.462 -14.799 1.00 94.25 95 ALA A O 1
ATOM 721 N N . VAL A 1 96 ? 7.276 -4.003 -13.363 1.00 96.38 96 VAL A N 1
ATOM 722 C CA . VAL A 1 96 ? 8.094 -3.335 -14.392 1.00 96.38 96 VAL A CA 1
ATOM 723 C C . VAL A 1 96 ? 9.166 -4.286 -14.929 1.00 96.38 96 VAL A C 1
ATOM 725 O O . VAL A 1 96 ? 9.363 -4.362 -16.142 1.00 96.38 96 VAL A O 1
ATOM 728 N N . ALA A 1 97 ? 9.823 -5.063 -14.064 1.00 97.88 97 ALA A N 1
ATOM 729 C CA . ALA A 1 97 ? 10.792 -6.075 -14.488 1.00 97.88 97 ALA A CA 1
ATOM 730 C C . ALA A 1 97 ? 10.110 -7.205 -15.277 1.00 97.88 97 ALA A C 1
ATOM 732 O O . ALA A 1 97 ? 10.606 -7.620 -16.323 1.00 97.88 97 ALA A O 1
ATOM 733 N N . ALA A 1 98 ? 8.933 -7.652 -14.829 1.00 98.12 98 ALA A N 1
ATOM 734 C CA . ALA A 1 98 ? 8.145 -8.666 -15.528 1.00 98.12 98 ALA A CA 1
ATOM 735 C C . ALA A 1 98 ? 7.711 -8.214 -16.935 1.00 98.12 98 ALA A C 1
ATOM 737 O O . ALA A 1 98 ? 7.793 -8.999 -17.878 1.00 98.12 98 ALA A O 1
ATOM 738 N N . LEU A 1 99 ? 7.323 -6.942 -17.101 1.00 98.56 99 LEU A N 1
ATOM 739 C CA . LEU A 1 99 ? 7.008 -6.355 -18.408 1.00 98.56 99 LEU A CA 1
ATOM 740 C C . LEU A 1 99 ? 8.195 -6.454 -19.376 1.00 98.56 99 LEU A C 1
ATOM 742 O O . LEU A 1 99 ? 8.025 -6.836 -20.533 1.00 98.56 99 LEU A O 1
ATOM 746 N N . HIS A 1 100 ? 9.400 -6.131 -18.902 1.00 98.56 100 HIS A N 1
ATOM 747 C CA . HIS A 1 100 ? 10.613 -6.228 -19.713 1.00 98.56 100 HIS A CA 1
ATOM 748 C C . HIS A 1 100 ? 10.983 -7.681 -20.016 1.00 98.56 100 HIS A C 1
ATOM 750 O O . HIS A 1 100 ? 11.336 -7.983 -21.152 1.00 98.56 100 HIS A O 1
ATOM 756 N N . ALA A 1 101 ? 10.865 -8.591 -19.045 1.00 98.56 101 ALA A N 1
ATOM 757 C CA . ALA A 1 101 ? 11.101 -10.017 -19.264 1.00 98.56 101 ALA A CA 1
ATOM 758 C C . ALA A 1 101 ? 10.178 -10.573 -20.364 1.00 98.56 101 ALA A C 1
ATOM 760 O O . ALA A 1 101 ? 10.652 -11.230 -21.290 1.00 98.56 101 ALA A O 1
ATOM 761 N N . ALA A 1 102 ? 8.884 -10.243 -20.311 1.00 98.44 102 ALA A N 1
ATOM 762 C CA . ALA A 1 102 ? 7.907 -10.624 -21.330 1.00 98.44 102 ALA A CA 1
ATOM 763 C C . ALA A 1 102 ? 8.238 -10.045 -22.714 1.00 98.44 102 ALA A C 1
ATOM 765 O O . ALA A 1 102 ? 8.109 -10.739 -23.720 1.00 98.44 102 ALA A O 1
ATOM 766 N N . PHE A 1 103 ? 8.688 -8.788 -22.768 1.00 98.12 103 PHE A N 1
ATOM 767 C CA . PHE A 1 103 ? 9.128 -8.149 -24.009 1.00 98.12 103 PHE A CA 1
ATOM 768 C C . PHE A 1 103 ? 10.377 -8.815 -24.610 1.00 98.12 103 PHE A C 1
ATOM 770 O O . PHE A 1 103 ? 10.477 -8.925 -25.830 1.00 98.12 103 PHE A O 1
ATOM 777 N N . LEU A 1 104 ? 11.320 -9.257 -23.772 1.00 98.06 104 LEU A N 1
ATOM 778 C CA . LEU A 1 104 ? 12.570 -9.887 -24.207 1.00 98.06 104 LEU A CA 1
ATOM 779 C C . LEU A 1 104 ? 12.381 -11.336 -24.672 1.00 98.06 104 LEU A C 1
ATOM 781 O O . LEU A 1 104 ? 13.035 -11.750 -25.624 1.00 98.06 104 LEU A O 1
ATOM 785 N N . GLU A 1 105 ? 11.477 -12.090 -24.041 1.00 97.25 105 GLU A N 1
ATOM 786 C CA . GLU A 1 105 ? 11.254 -13.518 -24.323 1.00 97.25 105 GLU A CA 1
ATOM 787 C C . GLU A 1 105 ? 9.791 -13.840 -24.716 1.00 97.25 105 GLU A C 1
ATOM 789 O O . GLU A 1 105 ? 9.161 -14.723 -24.118 1.00 97.25 105 GLU A O 1
ATOM 794 N N . PRO A 1 106 ? 9.213 -13.186 -25.747 1.00 94.88 106 PRO A N 1
ATOM 795 C CA . PRO A 1 106 ? 7.795 -13.337 -26.109 1.00 94.88 106 PRO A CA 1
ATOM 796 C C . PRO A 1 106 ? 7.462 -14.726 -26.681 1.00 94.88 106 PRO A C 1
ATOM 798 O O . PRO A 1 106 ? 6.303 -15.134 -26.777 1.00 94.88 106 PRO A O 1
ATOM 801 N N . THR A 1 107 ? 8.477 -15.487 -27.094 1.00 93.19 107 THR A N 1
ATOM 802 C CA . THR A 1 107 ? 8.311 -16.865 -27.570 1.00 93.19 107 THR A CA 1
ATOM 803 C C . THR A 1 107 ? 8.161 -17.857 -26.420 1.00 93.19 107 THR A C 1
ATOM 805 O O . THR A 1 107 ? 7.576 -18.921 -26.630 1.00 93.19 107 THR A O 1
ATOM 808 N N . ILE A 1 108 ? 8.630 -17.517 -25.218 1.00 95.75 108 ILE A N 1
ATOM 809 C CA . ILE A 1 108 ? 8.582 -18.372 -24.030 1.00 95.75 108 ILE A CA 1
ATOM 810 C C . ILE A 1 108 ? 7.462 -17.911 -23.092 1.00 95.75 108 ILE A C 1
ATOM 812 O O . ILE A 1 108 ? 6.676 -18.738 -22.631 1.00 95.75 108 ILE A O 1
ATOM 816 N N . ILE A 1 109 ? 7.337 -16.605 -22.858 1.00 97.69 109 ILE A N 1
ATOM 817 C CA . ILE A 1 109 ? 6.304 -16.012 -22.003 1.00 97.69 109 ILE A CA 1
ATOM 818 C C . ILE A 1 109 ? 5.064 -15.729 -22.861 1.00 97.69 109 ILE A C 1
ATOM 820 O O . ILE A 1 109 ? 5.054 -14.816 -23.681 1.00 97.69 109 ILE A O 1
ATOM 824 N N . LYS A 1 110 ? 4.021 -16.553 -22.710 1.00 96.25 110 LYS A N 1
ATOM 825 C CA . LYS A 1 110 ? 2.850 -16.580 -23.606 1.00 96.25 110 LYS A CA 1
ATOM 826 C C . LYS A 1 110 ? 1.764 -15.594 -23.223 1.00 96.25 110 LYS A C 1
ATOM 828 O O . LYS A 1 110 ? 1.129 -15.026 -24.110 1.00 96.25 110 LYS A O 1
ATOM 833 N N . GLN A 1 111 ? 1.534 -15.426 -21.929 1.00 96.94 111 GLN A N 1
ATOM 834 C CA . GLN A 1 111 ? 0.613 -14.449 -21.364 1.00 96.94 111 GLN A CA 1
ATOM 835 C C . GLN A 1 111 ? 1.295 -13.771 -20.188 1.00 96.94 111 GLN A C 1
ATOM 837 O O . GLN A 1 111 ? 1.996 -14.420 -19.415 1.00 96.94 111 GLN A O 1
ATOM 842 N N . THR A 1 112 ? 1.101 -12.467 -20.058 1.00 98.19 112 THR A N 1
ATOM 843 C CA . THR A 1 112 ? 1.619 -11.677 -18.945 1.00 98.19 112 THR A CA 1
ATOM 844 C C . THR A 1 112 ? 0.465 -10.951 -18.282 1.00 98.19 112 THR A C 1
ATOM 846 O O . THR A 1 112 ? -0.284 -10.240 -18.944 1.00 98.19 112 THR A O 1
ATOM 849 N N . HIS A 1 113 ? 0.330 -11.112 -16.974 1.00 94.69 113 HIS A N 1
ATOM 850 C CA . HIS A 1 113 ? -0.667 -10.439 -16.159 1.00 94.69 113 HIS A CA 1
ATOM 851 C C . HIS A 1 113 ? 0.056 -9.566 -15.145 1.00 94.69 113 HIS A C 1
ATOM 853 O O . HIS A 1 113 ? 0.707 -10.063 -14.224 1.00 94.69 113 HIS A O 1
ATOM 859 N N . LEU A 1 114 ? -0.039 -8.259 -15.345 1.00 92.31 114 LEU A N 1
ATOM 860 C CA . LEU A 1 114 ? 0.541 -7.263 -14.464 1.00 92.31 114 LEU A CA 1
ATOM 861 C C . LEU A 1 114 ? -0.569 -6.608 -13.660 1.00 92.31 114 LEU A C 1
ATOM 863 O O . LEU A 1 114 ? -1.601 -6.245 -14.220 1.00 92.31 114 LEU A O 1
ATOM 867 N N . LYS A 1 115 ? -0.336 -6.416 -12.366 1.00 81.81 115 LYS A N 1
ATOM 868 C CA . LYS A 1 115 ? -1.215 -5.645 -11.489 1.00 81.81 115 LYS A CA 1
ATOM 869 C C . LYS A 1 115 ? -0.414 -4.560 -10.784 1.00 81.81 115 LYS A C 1
ATOM 871 O O . LYS A 1 115 ? 0.694 -4.835 -10.336 1.00 81.81 115 LYS A O 1
ATOM 876 N N . ASN A 1 116 ? -0.935 -3.338 -10.675 1.00 77.44 116 ASN A N 1
ATOM 877 C CA . ASN A 1 116 ? -0.218 -2.218 -10.041 1.00 77.44 116 ASN A CA 1
ATOM 878 C C . ASN A 1 116 ? 1.151 -1.910 -10.688 1.00 77.44 116 ASN A C 1
ATOM 880 O O . ASN A 1 116 ? 2.087 -1.493 -10.011 1.00 77.44 116 ASN A O 1
ATOM 884 N N . CYS A 1 117 ? 1.292 -2.135 -11.999 1.00 89.94 117 CYS A N 1
ATOM 885 C CA . CYS A 1 117 ? 2.522 -1.823 -12.731 1.00 89.94 117 CYS A CA 1
ATOM 886 C C . CYS A 1 117 ? 2.621 -0.323 -13.025 1.00 89.94 117 CYS A C 1
ATOM 888 O O . CYS A 1 117 ? 1.622 0.290 -13.411 1.00 89.94 117 CYS A O 1
ATOM 890 N N . LEU A 1 118 ? 3.834 0.244 -12.968 1.00 89.00 118 LEU A N 1
ATOM 891 C CA . LEU A 1 118 ? 4.073 1.619 -13.410 1.00 89.00 118 LEU A CA 1
ATOM 892 C C . LEU A 1 118 ? 3.557 1.822 -14.850 1.00 89.00 118 LEU A C 1
ATOM 894 O O . LEU A 1 118 ? 3.816 1.030 -15.766 1.00 89.00 118 LEU A O 1
ATOM 898 N N . GLY A 1 119 ? 2.782 2.885 -15.038 1.00 87.75 119 GLY A N 1
ATOM 899 C CA . GLY A 1 119 ? 2.139 3.271 -16.285 1.00 87.75 119 GLY A CA 1
ATOM 900 C C . GLY A 1 119 ? 3.162 3.685 -17.334 1.00 87.75 119 GLY A C 1
ATOM 901 O O . GLY A 1 119 ? 3.171 3.128 -18.434 1.00 87.75 119 GLY A O 1
ATOM 902 N N . SER A 1 120 ? 4.030 4.620 -16.949 1.00 90.75 120 SER A N 1
ATOM 903 C CA . SER A 1 120 ? 5.032 5.287 -17.777 1.00 90.75 120 SER A CA 1
ATOM 904 C C . SER A 1 120 ? 6.128 5.864 -16.877 1.00 90.75 120 SER A C 1
ATOM 906 O O . SER A 1 120 ? 5.839 6.369 -15.795 1.00 90.75 120 SER A O 1
ATOM 908 N N . TRP A 1 121 ? 7.383 5.843 -17.319 1.00 92.81 121 TRP A N 1
ATOM 909 C CA . TRP A 1 121 ? 8.458 6.573 -16.648 1.00 92.81 121 TRP A CA 1
ATOM 910 C C . TRP A 1 121 ? 8.330 8.092 -16.822 1.00 92.81 121 TRP A C 1
ATOM 912 O O . TRP A 1 121 ? 8.873 8.832 -16.004 1.00 92.81 121 TRP A O 1
ATOM 922 N N . GLN A 1 122 ? 7.592 8.599 -17.820 1.00 88.06 122 GLN A N 1
ATOM 923 C CA . GLN A 1 122 ? 7.350 10.044 -17.951 1.00 88.06 122 GLN A CA 1
ATOM 924 C C . GLN A 1 122 ? 6.620 10.623 -16.741 1.00 88.06 122 GLN A C 1
ATOM 926 O O . GLN A 1 122 ? 6.878 11.772 -16.383 1.00 88.06 122 GLN A O 1
ATOM 931 N N . SER A 1 123 ? 5.776 9.843 -16.057 1.00 81.12 123 SER A N 1
ATOM 932 C CA . SER A 1 123 ? 5.134 10.321 -14.832 1.00 81.12 123 SER A CA 1
ATOM 933 C C . SER A 1 123 ? 6.159 10.639 -13.736 1.00 81.12 123 SER A C 1
ATOM 935 O O . SER A 1 123 ? 5.899 11.476 -12.881 1.00 81.12 123 SER A O 1
ATOM 937 N N . ILE A 1 124 ? 7.347 10.019 -13.744 1.00 83.19 124 ILE A N 1
ATOM 938 C CA . ILE A 1 124 ? 8.436 10.362 -12.811 1.00 83.19 124 ILE A CA 1
ATOM 939 C C . ILE A 1 124 ? 8.966 11.770 -13.099 1.00 83.19 124 ILE A C 1
ATOM 941 O O . ILE A 1 124 ? 9.281 12.499 -12.168 1.00 83.19 124 ILE A O 1
ATOM 945 N N . LEU A 1 125 ? 9.034 12.170 -14.373 1.00 82.25 125 LEU A N 1
ATOM 946 C CA . LEU A 1 125 ? 9.526 13.491 -14.776 1.00 82.25 125 LEU A CA 1
ATOM 947 C C . LEU A 1 125 ? 8.488 14.603 -14.597 1.00 82.25 125 LEU A C 1
ATOM 949 O O . LEU A 1 125 ? 8.847 15.758 -14.394 1.00 82.25 125 LEU A O 1
ATOM 953 N N . GLN A 1 126 ? 7.204 14.271 -14.733 1.00 75.88 126 GLN A N 1
ATOM 954 C CA . GLN A 1 126 ? 6.106 15.241 -14.695 1.00 75.88 126 GLN A CA 1
ATOM 955 C C . GLN A 1 126 ? 5.641 15.582 -13.275 1.00 75.88 126 GLN A C 1
ATOM 957 O O . GLN A 1 126 ? 4.904 16.549 -13.086 1.00 75.88 126 GLN A O 1
ATOM 962 N N . ARG A 1 127 ? 6.019 14.779 -12.278 1.00 65.19 127 ARG A N 1
ATOM 963 C CA . ARG A 1 127 ? 5.624 14.964 -10.880 1.00 65.19 127 ARG A CA 1
ATOM 964 C C . ARG A 1 127 ? 6.807 15.510 -10.085 1.00 65.19 127 ARG A C 1
ATOM 966 O O . ARG A 1 127 ? 7.939 15.090 -10.284 1.00 65.19 127 ARG A O 1
ATOM 973 N N . GLU A 1 128 ? 6.537 16.392 -9.124 1.00 61.84 128 GLU A N 1
ATOM 974 C CA . GLU A 1 128 ? 7.575 16.927 -8.224 1.00 61.84 128 GLU A CA 1
ATOM 975 C C . GLU A 1 128 ? 8.196 15.855 -7.316 1.00 61.84 128 GLU A C 1
ATOM 977 O O . GLU A 1 128 ? 9.279 16.041 -6.764 1.00 61.84 128 GLU A O 1
ATOM 982 N N . ARG A 1 129 ? 7.489 14.736 -7.124 1.00 64.56 129 ARG A N 1
ATOM 983 C CA . ARG A 1 129 ? 7.881 13.624 -6.257 1.00 64.56 129 ARG A CA 1
ATOM 984 C C . ARG A 1 129 ? 7.624 12.299 -6.964 1.00 64.56 129 ARG A C 1
ATOM 986 O O . ARG A 1 129 ? 6.752 12.198 -7.824 1.00 64.56 129 ARG A O 1
ATOM 993 N N . SER A 1 130 ? 8.359 11.275 -6.552 1.00 72.19 130 SER A N 1
ATOM 994 C CA . SER A 1 130 ? 8.086 9.878 -6.886 1.00 72.19 130 SER A CA 1
ATOM 995 C C . SER A 1 130 ? 8.322 9.010 -5.651 1.00 72.19 130 SER A C 1
ATOM 997 O O . SER A 1 130 ? 9.055 9.415 -4.746 1.00 72.19 130 SER A O 1
ATOM 999 N N . TYR A 1 131 ? 7.667 7.854 -5.601 1.00 71.44 131 TYR A N 1
ATOM 1000 C CA . TYR A 1 131 ? 7.743 6.911 -4.492 1.00 71.44 131 TYR A CA 1
ATOM 1001 C C . TYR A 1 131 ? 8.112 5.524 -5.009 1.00 71.44 131 TYR A C 1
ATOM 1003 O O . TYR A 1 131 ? 7.508 5.024 -5.960 1.00 71.44 131 TYR A O 1
ATOM 1011 N N . GLN A 1 132 ? 9.099 4.901 -4.362 1.00 76.38 132 GLN A N 1
ATOM 1012 C CA . GLN A 1 132 ? 9.573 3.540 -4.636 1.00 76.38 132 GLN A CA 1
ATOM 1013 C C . GLN A 1 132 ? 10.016 3.298 -6.095 1.00 76.38 132 GLN A C 1
ATOM 1015 O O . GLN A 1 132 ? 10.062 2.162 -6.551 1.00 76.38 132 GLN A O 1
ATOM 1020 N N . GLN A 1 133 ? 10.357 4.351 -6.849 1.00 86.56 133 GLN A N 1
ATOM 1021 C CA . GLN A 1 133 ? 10.707 4.224 -8.271 1.00 86.56 133 GLN A CA 1
ATOM 1022 C C . GLN A 1 133 ? 12.198 4.029 -8.535 1.00 86.56 133 GLN A C 1
ATOM 1024 O O . GLN A 1 133 ? 12.573 3.729 -9.667 1.00 86.56 133 GLN A O 1
ATOM 1029 N N . LEU A 1 134 ? 13.058 4.170 -7.520 1.00 88.62 134 LEU A N 1
ATOM 1030 C CA . LEU A 1 134 ? 14.507 4.074 -7.706 1.00 88.62 134 LEU A CA 1
ATOM 1031 C C . LEU A 1 134 ? 14.916 2.706 -8.277 1.00 88.62 134 LEU A C 1
ATOM 1033 O O . LEU A 1 134 ? 15.740 2.637 -9.185 1.00 88.62 134 LEU A O 1
ATOM 1037 N N . ALA A 1 135 ? 14.264 1.631 -7.828 1.00 91.25 135 ALA A N 1
ATOM 1038 C CA . ALA A 1 135 ? 14.503 0.278 -8.324 1.00 91.25 135 ALA A CA 1
ATOM 1039 C C . ALA A 1 135 ? 14.100 0.063 -9.798 1.00 91.25 135 ALA A C 1
ATOM 1041 O O . ALA A 1 135 ? 14.565 -0.891 -10.421 1.00 91.25 135 ALA A O 1
ATOM 1042 N N . ASN A 1 136 ? 13.283 0.956 -10.369 1.00 92.00 136 ASN A N 1
ATOM 1043 C CA . ASN A 1 136 ? 12.831 0.908 -11.762 1.00 92.00 136 ASN A CA 1
ATOM 1044 C C . ASN A 1 136 ? 13.687 1.775 -12.700 1.00 92.00 136 ASN A C 1
ATOM 1046 O O . ASN A 1 136 ? 13.373 1.879 -13.887 1.00 92.00 136 ASN A O 1
ATOM 1050 N N . VAL A 1 137 ? 14.738 2.430 -12.193 1.00 90.38 137 VAL A N 1
ATOM 1051 C CA . VAL A 1 137 ? 15.566 3.344 -12.986 1.00 90.38 137 VAL A CA 1
ATOM 1052 C C . VAL A 1 137 ? 16.484 2.573 -13.933 1.00 90.38 137 VAL A C 1
ATOM 1054 O O . VAL A 1 137 ? 17.261 1.701 -13.538 1.00 90.38 137 VAL A O 1
ATOM 1057 N N . VAL A 1 138 ? 16.449 2.976 -15.202 1.00 93.06 138 VAL A N 1
ATOM 1058 C CA . VAL A 1 138 ? 17.411 2.574 -16.229 1.00 93.06 138 VAL A CA 1
ATOM 1059 C C . VAL A 1 138 ? 18.027 3.840 -16.814 1.00 93.06 138 VAL A C 1
ATOM 1061 O O . VAL A 1 138 ? 17.323 4.713 -17.328 1.00 93.06 138 VAL A O 1
ATOM 1064 N N . HIS A 1 139 ? 19.350 3.965 -16.710 1.00 90.88 139 HIS A N 1
ATOM 1065 C CA . HIS A 1 139 ? 20.057 5.174 -17.125 1.00 90.88 139 HIS A CA 1
ATOM 1066 C C . HIS A 1 139 ? 19.825 5.469 -18.617 1.00 90.88 139 HIS A C 1
ATOM 1068 O O . HIS A 1 139 ? 20.072 4.625 -19.476 1.00 90.88 139 HIS A O 1
ATOM 1074 N N . GLY A 1 140 ? 19.332 6.672 -18.928 1.00 91.75 140 GLY A N 1
ATOM 1075 C CA . GLY A 1 140 ? 19.100 7.130 -20.302 1.00 91.75 140 GLY A CA 1
ATOM 1076 C C . GLY A 1 140 ? 17.940 6.454 -21.048 1.00 91.75 140 GLY A C 1
ATOM 1077 O O . GLY A 1 140 ? 17.784 6.698 -22.243 1.00 91.75 140 GLY A O 1
ATOM 1078 N N . VAL A 1 141 ? 17.113 5.634 -20.389 1.00 94.25 141 VAL A N 1
ATOM 1079 C CA . VAL A 1 141 ? 16.100 4.810 -21.077 1.00 94.25 141 VAL A CA 1
ATOM 1080 C C . VAL A 1 141 ? 15.059 5.619 -21.849 1.00 94.25 141 VAL A C 1
ATOM 1082 O O . VAL A 1 141 ? 14.728 5.264 -22.978 1.00 94.25 141 VAL A O 1
ATOM 1085 N N . LEU A 1 142 ? 14.641 6.770 -21.311 1.00 94.25 142 LEU A N 1
ATOM 1086 C CA . LEU A 1 142 ? 13.669 7.666 -21.950 1.00 94.25 142 LEU A CA 1
ATOM 1087 C C . LEU A 1 142 ? 14.180 8.312 -23.249 1.00 94.25 142 LEU A C 1
ATOM 1089 O O . LEU A 1 142 ? 13.384 8.835 -24.022 1.00 94.25 142 LEU A O 1
ATOM 1093 N N . LEU A 1 143 ? 15.485 8.234 -23.538 1.00 95.19 143 LEU A N 1
ATOM 1094 C CA . LEU A 1 143 ? 16.043 8.609 -24.845 1.00 95.19 143 LEU A CA 1
ATOM 1095 C C . LEU A 1 143 ? 15.783 7.542 -25.924 1.00 95.19 143 LEU A C 1
ATOM 1097 O O . LEU A 1 143 ? 16.087 7.768 -27.096 1.00 95.19 143 LEU A O 1
ATOM 1101 N N . LYS A 1 144 ? 15.296 6.358 -25.535 1.00 96.25 144 LYS A N 1
ATOM 1102 C CA . LYS A 1 144 ? 15.089 5.194 -26.404 1.00 96.25 144 LYS A CA 1
ATOM 1103 C C . LYS A 1 144 ? 13.627 4.762 -26.445 1.00 96.25 144 LYS A C 1
ATOM 1105 O O . LYS A 1 144 ? 13.102 4.556 -27.534 1.00 96.25 144 LYS A O 1
ATOM 1110 N N . TYR A 1 145 ? 12.987 4.607 -25.288 1.00 96.56 145 TYR A N 1
ATOM 1111 C CA . TYR A 1 145 ? 11.595 4.174 -25.179 1.00 96.56 145 TYR A CA 1
ATOM 1112 C C . TYR A 1 145 ? 11.002 4.509 -23.804 1.00 96.56 145 TYR A C 1
ATOM 1114 O O . TYR A 1 145 ? 11.694 4.977 -22.904 1.00 96.56 145 TYR A O 1
ATOM 1122 N N . ASP A 1 146 ? 9.710 4.229 -23.649 1.00 96.19 146 ASP A N 1
ATOM 1123 C CA . ASP A 1 146 ? 9.004 4.245 -22.372 1.00 96.19 146 ASP A CA 1
ATOM 1124 C C . ASP A 1 146 ? 8.122 2.982 -22.229 1.00 96.19 146 ASP A C 1
ATOM 1126 O O . ASP A 1 146 ? 7.925 2.232 -23.190 1.00 96.19 146 ASP A O 1
ATOM 1130 N N . LEU A 1 147 ? 7.616 2.703 -21.025 1.00 96.38 147 LEU A N 1
ATOM 1131 C CA . LEU A 1 147 ? 6.824 1.511 -20.705 1.00 96.38 147 LEU A CA 1
ATOM 1132 C C . LEU A 1 147 ? 5.577 1.327 -21.592 1.00 96.38 147 LEU A C 1
ATOM 1134 O O . LEU A 1 147 ? 5.288 0.180 -21.942 1.00 96.38 147 LEU A O 1
ATOM 1138 N N . PRO A 1 148 ? 4.833 2.378 -22.001 1.00 95.62 148 PRO A N 1
ATOM 1139 C CA . PRO A 1 148 ? 3.698 2.216 -22.909 1.00 95.62 148 PRO A CA 1
ATOM 1140 C C . PRO A 1 148 ? 4.073 1.564 -24.246 1.00 95.62 148 PRO A C 1
ATOM 1142 O O . PRO A 1 148 ? 3.297 0.764 -24.765 1.00 95.62 148 PRO A O 1
ATOM 1145 N N . GLN A 1 149 ? 5.270 1.831 -24.777 1.00 97.50 149 GLN A N 1
ATOM 1146 C CA . GLN A 1 149 ? 5.745 1.220 -26.020 1.00 97.50 149 GLN A CA 1
ATOM 1147 C C . GLN A 1 149 ? 5.971 -0.290 -25.858 1.00 97.50 149 GLN A C 1
ATOM 1149 O O . GLN A 1 149 ? 5.641 -1.054 -26.761 1.00 97.50 149 GLN A O 1
ATOM 1154 N N . LEU A 1 150 ? 6.461 -0.748 -24.701 1.00 97.50 150 LEU A N 1
ATOM 1155 C CA . LEU A 1 150 ? 6.621 -2.183 -24.414 1.00 97.50 150 LEU A CA 1
ATOM 1156 C C . LEU A 1 150 ? 5.256 -2.869 -24.347 1.00 97.50 150 LEU A C 1
ATOM 1158 O O . LEU A 1 150 ? 5.052 -3.923 -24.949 1.00 97.50 150 LEU A O 1
ATOM 1162 N N . LYS A 1 151 ? 4.299 -2.231 -23.663 1.00 96.19 151 LYS A N 1
ATOM 1163 C CA . LYS A 1 151 ? 2.914 -2.711 -23.560 1.00 96.19 151 LYS A CA 1
ATOM 1164 C C . LYS A 1 151 ? 2.260 -2.811 -24.941 1.00 96.19 151 LYS A C 1
ATOM 1166 O O . LYS A 1 151 ? 1.588 -3.797 -25.226 1.00 96.19 151 LYS A O 1
ATOM 1171 N N . GLN A 1 152 ? 2.507 -1.832 -25.813 1.00 96.12 152 GLN A N 1
ATOM 1172 C CA . GLN A 1 152 ? 2.012 -1.836 -27.189 1.00 96.12 152 GLN A CA 1
ATOM 1173 C C . GLN A 1 152 ? 2.569 -3.008 -28.008 1.00 96.12 152 GLN A C 1
ATOM 1175 O O . GLN A 1 152 ? 1.819 -3.614 -28.768 1.00 96.12 152 GLN A O 1
ATOM 1180 N N . VAL A 1 153 ? 3.856 -3.342 -27.853 1.00 97.06 153 VAL A N 1
ATOM 1181 C CA . VAL A 1 153 ? 4.475 -4.476 -28.562 1.00 97.06 153 VAL A CA 1
ATOM 1182 C C . VAL A 1 153 ? 3.897 -5.815 -28.100 1.00 97.06 153 VAL A C 1
ATOM 1184 O O . VAL A 1 153 ? 3.658 -6.687 -28.931 1.00 97.06 153 VAL A O 1
ATOM 1187 N N . LEU A 1 154 ? 3.636 -5.974 -26.800 1.00 96.88 154 LEU A N 1
ATOM 1188 C CA . LEU A 1 154 ? 3.035 -7.198 -26.259 1.00 96.88 154 LEU A CA 1
ATOM 1189 C C . LEU A 1 154 ? 1.554 -7.347 -26.646 1.00 96.88 154 LEU A C 1
ATOM 1191 O O . LEU A 1 154 ? 1.081 -8.458 -26.884 1.00 96.88 154 LEU A O 1
ATOM 1195 N N . GLY A 1 155 ? 0.815 -6.241 -26.756 1.00 95.56 155 GLY A N 1
ATOM 1196 C CA . GLY A 1 155 ? -0.568 -6.243 -27.232 1.00 95.56 155 GLY A CA 1
ATOM 1197 C C . GLY A 1 155 ? -1.441 -7.257 -26.485 1.00 95.56 155 GLY A C 1
ATOM 1198 O O . GLY A 1 155 ? -1.549 -7.220 -25.263 1.00 95.56 155 GLY A O 1
ATOM 1199 N N . ASN A 1 156 ? -2.040 -8.196 -27.221 1.00 95.50 156 ASN A N 1
ATOM 1200 C CA . ASN A 1 156 ? -2.979 -9.181 -26.672 1.00 95.50 156 ASN A CA 1
ATOM 1201 C C . ASN A 1 156 ? -2.337 -10.234 -25.750 1.00 95.50 156 ASN A C 1
ATOM 1203 O O . ASN A 1 156 ? -3.069 -10.999 -25.128 1.00 95.50 156 ASN A O 1
ATOM 1207 N N . SER A 1 157 ? -1.004 -10.319 -25.666 1.00 96.25 157 SER A N 1
ATOM 1208 C CA . SER A 1 157 ? -0.334 -11.199 -24.697 1.00 96.25 157 SER A CA 1
ATOM 1209 C C . SER A 1 157 ? -0.141 -10.544 -23.328 1.00 96.25 157 SER A C 1
ATOM 1211 O O . SER A 1 157 ? 0.484 -11.145 -22.455 1.00 96.25 157 SER A O 1
ATOM 1213 N N . LEU A 1 158 ? -0.643 -9.321 -23.134 1.00 97.31 158 LEU A N 1
ATOM 1214 C CA . LEU A 1 158 ? -0.547 -8.570 -21.891 1.00 97.31 158 LEU A CA 1
ATOM 1215 C C . LEU A 1 158 ? -1.937 -8.200 -21.363 1.00 97.31 158 LEU A C 1
ATOM 1217 O O . LEU A 1 158 ? -2.724 -7.535 -22.029 1.00 97.31 158 LEU A O 1
ATOM 1221 N N . THR A 1 159 ? -2.187 -8.546 -20.105 1.00 92.12 159 THR A N 1
ATOM 1222 C CA . THR A 1 159 ? -3.240 -7.956 -19.277 1.00 92.12 159 THR A CA 1
ATOM 1223 C C . THR A 1 159 ? -2.578 -7.040 -18.253 1.00 92.12 159 THR A C 1
ATOM 1225 O O . THR A 1 159 ? -1.674 -7.469 -17.539 1.00 92.12 159 THR A O 1
ATOM 1228 N N . ASN A 1 160 ? -3.006 -5.781 -18.181 1.00 85.94 160 ASN A N 1
ATOM 1229 C CA . ASN A 1 160 ? -2.472 -4.805 -17.234 1.00 85.94 160 ASN A CA 1
ATOM 1230 C C . ASN A 1 160 ? -3.614 -4.225 -16.392 1.00 85.94 160 ASN A C 1
ATOM 1232 O O . ASN A 1 160 ? -4.390 -3.400 -16.871 1.00 85.94 160 ASN A O 1
ATOM 1236 N N . GLU A 1 161 ? -3.713 -4.681 -15.151 1.00 79.00 161 GLU A N 1
ATOM 1237 C CA . GLU A 1 161 ? -4.737 -4.304 -14.184 1.00 79.00 161 GLU A CA 1
ATOM 1238 C C . GLU A 1 161 ? -4.215 -3.198 -13.264 1.00 79.00 161 GLU A C 1
ATOM 1240 O O . GLU A 1 161 ? -3.101 -3.278 -12.747 1.00 79.00 161 GLU A O 1
ATOM 1245 N N . LEU A 1 162 ? -5.039 -2.175 -13.025 1.00 67.81 162 LEU A N 1
ATOM 1246 C CA . LEU A 1 162 ? -4.744 -1.100 -12.068 1.00 67.81 162 LEU A CA 1
ATOM 1247 C C . LEU A 1 162 ? -3.351 -0.458 -12.278 1.00 67.81 162 LEU A C 1
ATOM 1249 O O . LEU A 1 162 ? -2.549 -0.449 -11.349 1.00 67.81 162 LEU A O 1
ATOM 1253 N N . PRO A 1 163 ? -2.992 0.030 -13.484 1.00 76.62 163 PRO A N 1
ATOM 1254 C CA . PRO A 1 163 ? -1.703 0.694 -13.675 1.00 76.62 163 PRO A CA 1
ATOM 1255 C C . PRO A 1 163 ? -1.547 1.894 -12.744 1.00 76.62 163 PRO A C 1
ATOM 1257 O O . PRO A 1 163 ? -2.510 2.632 -12.539 1.00 76.62 163 PRO A O 1
ATOM 1260 N N . VAL A 1 164 ? -0.326 2.125 -12.255 1.00 72.12 164 VAL A N 1
ATOM 1261 C CA . VAL A 1 164 ? -0.030 3.230 -11.335 1.00 72.12 164 VAL A CA 1
ATOM 1262 C C . VAL A 1 164 ? 0.917 4.287 -11.916 1.00 72.12 164 VAL A C 1
ATOM 1264 O O . VAL A 1 164 ? 1.714 3.961 -12.789 1.00 72.12 164 VAL A O 1
ATOM 1267 N N . ASP A 1 165 ? 0.881 5.539 -11.453 1.00 75.56 165 ASP A N 1
ATOM 1268 C CA . ASP A 1 165 ? 1.930 6.535 -11.731 1.00 75.56 165 ASP A CA 1
ATOM 1269 C C . ASP A 1 165 ? 3.125 6.417 -10.776 1.00 75.56 165 ASP A C 1
ATOM 1271 O O . ASP A 1 165 ? 3.223 5.527 -9.930 1.00 75.56 165 ASP A O 1
ATOM 1275 N N . SER A 1 166 ? 4.057 7.357 -10.918 1.00 72.94 166 SER A N 1
ATOM 1276 C CA . SER A 1 166 ? 5.282 7.474 -10.123 1.00 72.94 166 SER A CA 1
ATOM 1277 C C . SER A 1 166 ? 5.036 7.707 -8.635 1.00 72.94 166 SER A C 1
ATOM 1279 O O . SER A 1 166 ? 5.967 7.563 -7.846 1.00 72.94 166 SER A O 1
ATOM 1281 N N . LEU A 1 167 ? 3.816 8.065 -8.238 1.00 63.72 167 LEU A N 1
ATOM 1282 C CA . LEU A 1 167 ? 3.412 8.238 -6.847 1.00 63.72 167 LEU A CA 1
ATOM 1283 C C . LEU A 1 167 ? 2.632 7.012 -6.333 1.00 63.72 167 LEU A C 1
ATOM 1285 O O . LEU A 1 167 ? 2.183 6.999 -5.188 1.00 63.72 167 LEU A O 1
ATOM 1289 N N . GLY A 1 168 ? 2.467 5.980 -7.167 1.00 58.12 168 GLY A N 1
ATOM 1290 C CA . GLY A 1 168 ? 1.708 4.776 -6.855 1.00 58.12 168 GLY A CA 1
ATOM 1291 C C . GLY A 1 168 ? 0.193 4.971 -6.933 1.00 58.12 168 GLY A C 1
ATOM 1292 O O . GLY A 1 168 ? -0.538 4.113 -6.435 1.00 58.12 168 GLY A O 1
ATOM 1293 N N . PHE A 1 169 ? -0.297 6.094 -7.477 1.00 55.38 169 PHE A N 1
ATOM 1294 C CA . PHE A 1 169 ? -1.725 6.281 -7.749 1.00 55.38 169 PHE A CA 1
ATOM 1295 C C . PHE A 1 169 ? -2.138 5.442 -8.927 1.00 55.38 169 PHE A C 1
ATOM 1297 O O . PHE A 1 169 ? -1.386 5.402 -9.885 1.00 55.38 169 PHE A O 1
ATOM 1304 N N . GLU A 1 170 ? -3.354 4.905 -8.929 1.00 59.03 170 GLU A N 1
ATOM 1305 C CA . GLU A 1 170 ? -3.984 4.497 -10.182 1.00 59.03 170 GLU A CA 1
ATOM 1306 C C . GLU A 1 170 ? -4.106 5.747 -11.073 1.00 59.03 170 GLU A C 1
ATOM 1308 O O . GLU A 1 170 ? -4.983 6.586 -10.859 1.00 59.03 170 GLU A O 1
ATOM 1313 N N . ASP A 1 171 ? -3.179 5.935 -12.017 1.00 47.75 171 ASP A N 1
ATOM 1314 C CA . ASP A 1 171 ? -3.206 7.078 -12.933 1.00 47.75 171 ASP A CA 1
ATOM 1315 C C . ASP A 1 171 ? -4.240 6.747 -13.997 1.00 47.75 171 ASP A C 1
ATOM 1317 O O . ASP A 1 171 ? -3.957 6.224 -15.075 1.00 47.75 171 ASP A O 1
ATOM 1321 N N . MET A 1 172 ? -5.491 6.971 -13.626 1.00 48.88 172 MET A N 1
ATOM 1322 C CA . MET A 1 172 ? -6.604 6.916 -14.544 1.00 48.88 172 MET A CA 1
ATOM 1323 C C . MET A 1 172 ? -6.502 8.168 -15.416 1.00 48.88 172 MET A C 1
ATOM 1325 O O . MET A 1 172 ? -6.589 9.277 -14.879 1.00 48.88 172 MET A O 1
ATOM 1329 N N . PRO A 1 173 ? -6.314 8.043 -16.746 1.00 45.72 173 PRO A N 1
ATOM 1330 C CA . PRO A 1 173 ? -6.440 9.186 -17.638 1.00 45.72 173 PRO A CA 1
ATOM 1331 C C . PRO A 1 173 ? -7.750 9.914 -17.341 1.00 45.72 173 PRO A C 1
ATOM 1333 O O . PRO A 1 173 ? -8.760 9.274 -17.052 1.00 45.72 173 PRO A O 1
ATOM 1336 N N . ASN A 1 174 ? -7.751 11.244 -17.398 1.00 44.75 174 ASN A N 1
ATOM 1337 C CA . ASN A 1 174 ? -8.949 12.018 -17.092 1.00 44.75 174 ASN A CA 1
ATOM 1338 C C . ASN A 1 174 ? -10.113 11.558 -17.999 1.00 44.75 174 ASN A C 1
ATOM 1340 O O . ASN A 1 174 ? -9.999 11.616 -19.223 1.00 44.75 174 ASN A O 1
ATOM 1344 N N . GLY A 1 175 ? -11.201 11.053 -17.407 1.00 46.00 175 GLY A N 1
ATOM 1345 C CA . GLY A 1 175 ? -12.334 10.462 -18.136 1.00 46.00 175 GLY A CA 1
ATOM 1346 C C . GLY A 1 175 ? -12.233 8.960 -18.457 1.00 46.00 175 GLY A C 1
ATOM 1347 O O . GLY A 1 175 ? -13.144 8.424 -19.087 1.00 46.00 175 GLY A O 1
ATOM 1348 N N . ALA A 1 176 ? -11.180 8.258 -18.026 1.00 49.50 176 ALA A N 1
ATOM 1349 C CA . ALA A 1 176 ? -11.120 6.801 -18.096 1.00 49.50 176 ALA A CA 1
ATOM 1350 C C . ALA A 1 176 ? -12.118 6.165 -17.103 1.00 49.50 176 ALA A C 1
ATOM 1352 O O . ALA A 1 176 ? -12.262 6.651 -15.978 1.00 49.50 176 ALA A O 1
ATOM 1353 N N . PRO A 1 177 ? -12.816 5.081 -17.489 1.00 48.78 177 PRO A N 1
ATOM 1354 C CA . PRO A 1 177 ? -13.776 4.415 -16.615 1.00 48.78 177 PRO A CA 1
ATOM 1355 C C . PRO A 1 177 ? -13.054 3.774 -15.433 1.00 48.78 177 PRO A C 1
ATOM 1357 O O . PRO A 1 177 ? -12.166 2.958 -15.664 1.00 48.78 177 PRO A O 1
ATOM 1360 N N . LEU A 1 178 ? -13.447 4.132 -14.201 1.00 59.31 178 LEU A N 1
ATOM 1361 C CA . LEU A 1 178 ? -12.886 3.605 -12.947 1.00 59.31 178 LEU A CA 1
ATOM 1362 C C . LEU A 1 178 ? -12.741 2.077 -12.994 1.00 59.31 178 LEU A C 1
ATOM 1364 O O . LEU A 1 178 ? -13.660 1.410 -13.486 1.00 59.31 178 LEU A O 1
ATOM 1368 N N . PRO A 1 179 ? -11.641 1.502 -12.472 1.00 56.41 179 PRO A N 1
ATOM 1369 C CA . PRO A 1 179 ? -11.487 0.060 -12.478 1.00 56.41 179 PRO A CA 1
ATOM 1370 C C . PRO A 1 179 ? -12.615 -0.616 -11.700 1.00 56.41 179 PRO A C 1
ATOM 1372 O O . PRO A 1 179 ? -13.193 -0.050 -10.765 1.00 56.41 179 PRO A O 1
ATOM 1375 N N . GLN A 1 180 ? -12.923 -1.856 -12.068 1.00 61.59 180 GLN A N 1
ATOM 1376 C CA . GLN A 1 180 ? -13.881 -2.647 -11.309 1.00 61.59 180 GLN A CA 1
ATOM 1377 C C . GLN A 1 180 ? -13.415 -2.760 -9.847 1.00 61.59 180 GLN A C 1
ATOM 1379 O O . GLN A 1 180 ? -12.255 -3.064 -9.583 1.00 61.59 180 GLN A O 1
ATOM 1384 N N . GLY A 1 181 ? -14.314 -2.485 -8.900 1.00 66.94 181 GLY A N 1
ATOM 1385 C CA . GLY A 1 181 ? -13.996 -2.511 -7.472 1.00 66.94 181 GLY A CA 1
ATOM 1386 C C . GLY A 1 181 ? -13.275 -1.270 -6.927 1.00 66.94 181 GLY A C 1
ATOM 1387 O O . GLY A 1 181 ? -12.940 -1.251 -5.747 1.00 66.94 181 GLY A O 1
ATOM 1388 N N . TYR A 1 182 ? -13.073 -0.208 -7.719 1.00 70.25 182 TYR A N 1
ATOM 1389 C CA . TYR A 1 182 ? -12.366 1.010 -7.278 1.00 70.25 182 TYR A CA 1
ATOM 1390 C C . TYR A 1 182 ? -12.937 1.639 -5.997 1.00 70.25 182 TYR A C 1
ATOM 1392 O O . TYR A 1 182 ? -12.199 2.061 -5.105 1.00 70.25 182 TYR A O 1
ATOM 1400 N N . ASN A 1 183 ? -14.267 1.661 -5.900 1.00 78.88 183 ASN A N 1
ATOM 1401 C CA . ASN A 1 183 ? -14.997 2.186 -4.747 1.00 78.88 183 ASN A CA 1
ATOM 1402 C C . ASN A 1 183 ? -15.287 1.113 -3.686 1.00 78.88 183 ASN A C 1
ATOM 1404 O O . ASN A 1 183 ? -15.811 1.433 -2.622 1.00 78.88 183 ASN A O 1
ATOM 1408 N N . GLU A 1 184 ? -14.986 -0.158 -3.959 1.00 84.94 184 GLU A N 1
ATOM 1409 C CA . GLU A 1 184 ? -15.318 -1.249 -3.048 1.00 84.94 184 GLU A CA 1
ATOM 1410 C C . GLU A 1 184 ? -14.332 -1.290 -1.869 1.00 84.94 184 GLU A C 1
ATOM 1412 O O . GLU A 1 184 ? -13.115 -1.265 -2.090 1.00 84.94 184 GLU A O 1
ATOM 1417 N N . PRO A 1 185 ? -14.801 -1.405 -0.610 1.00 90.81 185 PRO A N 1
ATOM 1418 C CA . PRO A 1 185 ? -13.929 -1.460 0.560 1.00 90.81 185 PRO A CA 1
ATOM 1419 C C . PRO A 1 185 ? -13.358 -2.873 0.741 1.00 90.81 185 PRO A C 1
ATOM 1421 O O . PRO A 1 185 ? -13.731 -3.619 1.647 1.00 90.81 185 PRO A O 1
ATOM 1424 N N . SER A 1 186 ? -12.481 -3.275 -0.175 1.00 84.12 186 SER A N 1
ATOM 1425 C CA . SER A 1 186 ? -11.938 -4.636 -0.254 1.00 84.12 186 SER A CA 1
ATOM 1426 C C . SER A 1 186 ? -10.519 -4.760 0.306 1.00 84.12 186 SER A C 1
ATOM 1428 O O . SER A 1 186 ? -10.123 -5.846 0.734 1.00 84.12 186 SER A O 1
ATOM 1430 N N . LYS A 1 187 ? -9.754 -3.663 0.355 1.00 85.50 187 LYS A N 1
ATOM 1431 C CA . LYS A 1 187 ? -8.371 -3.653 0.847 1.00 85.50 187 LYS A CA 1
ATOM 1432 C C . LYS A 1 187 ? -8.368 -3.599 2.368 1.00 85.50 187 LYS A C 1
ATOM 1434 O O . LYS A 1 187 ? -9.159 -2.873 2.953 1.00 85.50 187 LYS A O 1
ATOM 1439 N N . ALA A 1 188 ? -7.502 -4.370 3.020 1.00 88.38 188 ALA A N 1
ATOM 1440 C CA . ALA A 1 188 ? -7.459 -4.437 4.480 1.00 88.38 188 ALA A CA 1
ATOM 1441 C C . ALA A 1 188 ? -6.709 -3.247 5.113 1.00 88.38 188 ALA A C 1
ATOM 1443 O O . ALA A 1 188 ? -5.729 -2.770 4.541 1.00 88.38 188 ALA A O 1
ATOM 1444 N N . GLY A 1 189 ? -7.153 -2.816 6.298 1.00 92.94 189 GLY A N 1
ATOM 1445 C CA . GLY A 1 189 ? -6.622 -1.662 7.037 1.00 92.94 189 GLY A CA 1
ATOM 1446 C C . GLY A 1 189 ? -7.357 -0.348 6.744 1.00 92.94 189 GLY A C 1
ATOM 1447 O O . GLY A 1 189 ? -8.239 -0.302 5.885 1.00 92.94 189 GLY A O 1
ATOM 1448 N N . LEU A 1 190 ? -6.987 0.718 7.451 1.00 97.44 190 LEU A N 1
ATOM 1449 C CA . LEU A 1 190 ? -7.412 2.095 7.178 1.00 97.44 190 LEU A CA 1
ATOM 1450 C C . LEU A 1 190 ? -6.314 2.856 6.438 1.00 97.44 190 LEU A C 1
ATOM 1452 O O . LEU A 1 190 ? -5.125 2.658 6.700 1.00 97.44 190 LEU A O 1
ATOM 1456 N N . VAL A 1 191 ? -6.717 3.779 5.569 1.00 93.94 191 VAL A N 1
ATOM 1457 C CA . VAL A 1 191 ? -5.797 4.766 4.993 1.00 93.94 191 VAL A CA 1
ATOM 1458 C C . VAL A 1 191 ? -5.706 5.954 5.935 1.00 93.94 191 VAL A C 1
ATOM 1460 O O . VAL A 1 191 ? -6.682 6.292 6.602 1.00 93.94 191 VAL A O 1
ATOM 1463 N N . GLY A 1 192 ? -4.547 6.597 6.013 1.00 94.31 192 GLY A N 1
ATOM 1464 C CA . GLY A 1 192 ? -4.389 7.753 6.882 1.00 94.31 192 GLY A CA 1
ATOM 1465 C C . GLY A 1 192 ? -3.327 8.724 6.417 1.00 94.31 192 GLY A C 1
ATOM 1466 O O . GLY A 1 192 ? -2.438 8.368 5.645 1.00 94.31 192 GLY A O 1
ATOM 1467 N N . THR A 1 193 ? -3.442 9.953 6.907 1.00 91.12 193 THR A N 1
ATOM 1468 C CA . THR A 1 193 ? -2.486 11.034 6.673 1.00 91.12 193 THR A CA 1
ATOM 1469 C C . THR A 1 193 ? -1.800 11.375 7.983 1.00 91.12 193 THR A C 1
ATOM 1471 O O . THR A 1 193 ? -2.464 11.641 8.989 1.00 91.12 193 THR A O 1
ATOM 1474 N N . PHE A 1 194 ? -0.470 11.408 7.958 1.00 90.19 194 PHE A N 1
ATOM 1475 C CA . PHE A 1 194 ? 0.324 12.007 9.022 1.00 90.19 194 PHE A CA 1
ATOM 1476 C C . PHE A 1 194 ? 0.480 13.499 8.760 1.00 90.19 194 PHE A C 1
ATOM 1478 O O . PHE A 1 194 ? 0.922 13.915 7.688 1.00 90.19 194 PHE A O 1
ATOM 1485 N N . PHE A 1 195 ? 0.189 14.302 9.766 1.00 87.00 195 PHE A N 1
ATOM 1486 C CA . PHE A 1 195 ? 0.371 15.741 9.752 1.00 87.00 195 PHE A CA 1
ATOM 1487 C C . PHE A 1 195 ? 1.523 16.092 10.683 1.00 87.00 195 PHE A C 1
ATOM 1489 O O . PHE A 1 195 ? 1.481 15.757 11.866 1.00 87.00 195 PHE A O 1
ATOM 1496 N N . GLY A 1 196 ? 2.527 16.807 10.174 1.00 83.25 196 GLY A N 1
ATOM 1497 C CA . GLY A 1 196 ? 3.644 17.346 10.959 1.00 83.25 196 GLY A CA 1
ATOM 1498 C C . GLY A 1 196 ? 3.233 18.563 11.791 1.00 83.25 196 GLY A C 1
ATOM 1499 O O . GLY A 1 196 ? 3.902 19.592 11.751 1.00 83.25 196 GLY A O 1
ATOM 1500 N N . SER A 1 197 ? 2.057 18.488 12.413 1.00 83.31 197 SER A N 1
ATOM 1501 C CA . SER A 1 197 ? 1.540 19.409 13.418 1.00 83.31 197 SER A CA 1
ATOM 1502 C C . SER A 1 197 ? 0.393 18.739 14.171 1.00 83.31 197 SER A C 1
ATOM 1504 O O . SER A 1 197 ? -0.330 17.915 13.608 1.00 83.31 197 SER A O 1
ATOM 1506 N N . SER A 1 198 ? 0.137 19.151 15.407 1.00 85.88 198 SER A N 1
ATOM 1507 C CA . SER A 1 198 ? -1.011 18.678 16.204 1.00 85.88 198 SER A CA 1
ATOM 1508 C C . SER A 1 198 ? -2.383 19.198 15.744 1.00 85.88 198 SER A C 1
ATOM 1510 O O . SER A 1 198 ? -3.426 18.785 16.254 1.00 85.88 198 SER A O 1
ATOM 1512 N N . SER A 1 199 ? -2.403 20.105 14.765 1.00 81.38 199 SER A N 1
ATOM 1513 C CA . SER A 1 199 ? -3.602 20.824 14.316 1.00 81.38 199 SER A CA 1
ATOM 1514 C C . SER A 1 199 ? -4.173 20.321 12.985 1.00 81.38 199 SER A C 1
ATOM 1516 O O . SER A 1 199 ? -4.993 21.010 12.380 1.00 81.38 199 SER A O 1
ATOM 1518 N N . PHE A 1 200 ? -3.758 19.131 12.532 1.00 84.88 200 PHE A N 1
ATOM 1519 C CA . PHE A 1 200 ? -4.085 18.563 11.217 1.00 84.88 200 PHE A CA 1
ATOM 1520 C C . PHE A 1 200 ? -3.667 19.461 10.044 1.00 84.88 200 PHE A C 1
ATOM 1522 O O . PHE A 1 200 ? -4.329 19.529 9.012 1.00 84.88 200 PHE A O 1
ATOM 1529 N N . ARG A 1 201 ? -2.566 20.193 10.221 1.00 78.62 201 ARG A N 1
ATOM 1530 C CA . ARG A 1 201 ? -1.925 21.011 9.183 1.00 78.62 201 ARG A CA 1
ATOM 1531 C C . ARG A 1 201 ? -0.598 20.384 8.788 1.00 78.62 201 ARG A C 1
ATOM 1533 O O . ARG A 1 201 ? -0.038 19.612 9.563 1.00 78.62 201 ARG A O 1
ATOM 1540 N N . ASN A 1 202 ? -0.065 20.784 7.636 1.00 77.38 202 ASN A N 1
ATOM 1541 C CA . ASN A 1 202 ? 1.219 20.296 7.131 1.00 77.38 202 ASN A CA 1
ATOM 1542 C C . ASN A 1 202 ? 1.208 18.763 6.912 1.00 77.38 202 ASN A C 1
ATOM 1544 O O . ASN A 1 202 ? 1.873 18.040 7.657 1.00 77.38 202 ASN A O 1
ATOM 1548 N N . PRO A 1 203 ? 0.416 18.246 5.950 1.00 81.50 203 PRO A N 1
ATOM 1549 C CA . PRO A 1 203 ? 0.428 16.822 5.619 1.00 81.50 203 PRO A CA 1
ATOM 1550 C C . PRO A 1 203 ? 1.826 16.389 5.148 1.00 81.50 203 PRO A C 1
ATOM 1552 O O . PRO A 1 203 ? 2.449 17.043 4.315 1.00 81.50 203 PRO A O 1
ATOM 1555 N N . GLN A 1 204 ? 2.331 15.286 5.698 1.00 78.75 204 GLN A N 1
ATOM 1556 C CA . GLN A 1 204 ? 3.678 14.751 5.445 1.00 78.75 204 GLN A CA 1
ATOM 1557 C C . GLN A 1 204 ? 3.654 13.401 4.709 1.00 78.75 204 GLN A C 1
ATOM 1559 O O . GLN A 1 204 ? 4.711 12.832 4.441 1.00 78.75 204 GLN A O 1
ATOM 1564 N N . GLY A 1 205 ? 2.468 12.878 4.392 1.00 79.75 205 GLY A N 1
ATOM 1565 C CA . GLY A 1 205 ? 2.282 11.642 3.634 1.00 79.75 205 GLY A CA 1
ATOM 1566 C C . GLY A 1 205 ? 1.468 10.587 4.379 1.00 79.75 205 GLY A C 1
ATOM 1567 O O . GLY A 1 205 ? 0.836 10.867 5.403 1.00 79.75 205 GLY A O 1
ATOM 1568 N N . GLU A 1 206 ? 1.504 9.364 3.850 1.00 85.75 206 GLU A N 1
ATOM 1569 C CA . GLU A 1 206 ? 0.719 8.235 4.353 1.00 85.75 206 GLU A CA 1
ATOM 1570 C C . GLU A 1 206 ? 1.053 7.863 5.785 1.00 85.75 206 GLU A C 1
ATOM 1572 O O . GLU A 1 206 ? 2.191 7.968 6.260 1.00 85.75 206 GLU A O 1
ATOM 1577 N N . TYR A 1 207 ? 0.029 7.345 6.444 1.00 91.62 207 TYR A N 1
ATOM 1578 C CA . TYR A 1 207 ? 0.149 6.651 7.702 1.00 91.62 207 TYR A CA 1
ATOM 1579 C C . TYR A 1 207 ? -0.968 5.614 7.810 1.00 91.62 207 TYR A C 1
ATOM 1581 O O . TYR A 1 207 ? -1.974 5.889 8.444 1.00 91.62 207 TYR A O 1
ATOM 1589 N N . PRO A 1 208 ? -0.884 4.465 7.127 1.00 92.69 208 PRO A N 1
ATOM 1590 C CA . PRO A 1 208 ? -1.940 3.460 7.184 1.00 92.69 208 PRO A CA 1
ATOM 1591 C C . PRO A 1 208 ? -2.007 2.793 8.564 1.00 92.69 208 PRO A C 1
ATOM 1593 O O . PRO A 1 208 ? -1.016 2.756 9.294 1.00 92.69 208 PRO A O 1
ATOM 1596 N N . LEU A 1 209 ? -3.172 2.237 8.902 1.00 94.06 209 LEU A N 1
ATOM 1597 C CA . LEU A 1 209 ? -3.361 1.436 10.112 1.00 94.06 209 LEU A CA 1
ATOM 1598 C C . LEU A 1 209 ? -3.887 0.048 9.791 1.00 94.06 209 LEU A C 1
ATOM 1600 O O . LEU A 1 209 ? -4.972 -0.112 9.235 1.00 94.06 209 LEU A O 1
ATOM 1604 N N . ASP A 1 210 ? -3.158 -0.950 10.269 1.00 89.81 210 ASP A N 1
ATOM 1605 C CA . ASP A 1 210 ? -3.596 -2.343 10.251 1.00 89.81 210 ASP A CA 1
ATOM 1606 C C . ASP A 1 210 ? -4.438 -2.694 11.473 1.00 89.81 210 ASP A C 1
ATOM 1608 O O . ASP A 1 210 ? -5.160 -3.676 11.472 1.00 89.81 210 ASP A O 1
ATOM 1612 N N . SER A 1 211 ? -4.375 -1.892 12.527 1.00 95.62 211 SER A N 1
ATOM 1613 C CA . SER A 1 211 ? -5.227 -2.024 13.703 1.00 95.62 211 SER A CA 1
ATOM 1614 C C . SER A 1 211 ? -5.460 -0.646 14.299 1.00 95.62 211 SER A C 1
ATOM 1616 O O . SER A 1 211 ? -4.706 0.286 14.018 1.00 95.62 211 SER A O 1
ATOM 1618 N N . LEU A 1 212 ? -6.487 -0.491 15.132 1.00 97.88 212 LEU A N 1
ATOM 1619 C CA . LEU A 1 212 ? -6.734 0.772 15.829 1.00 97.88 212 LEU A CA 1
ATOM 1620 C C . LEU A 1 212 ? -5.798 0.932 17.035 1.00 97.88 212 LEU A C 1
ATOM 1622 O O . LEU A 1 212 ? -6.238 1.050 18.178 1.00 97.88 212 LEU A O 1
ATOM 1626 N N . PHE A 1 213 ? -4.499 0.912 16.760 1.00 96.62 213 PHE A N 1
ATOM 1627 C CA . PHE A 1 213 ? -3.422 1.056 17.721 1.00 96.62 213 PHE A CA 1
ATOM 1628 C C . PHE A 1 213 ? -2.288 1.875 17.112 1.00 96.62 213 PHE A C 1
ATOM 1630 O O . PHE A 1 213 ? -1.853 1.615 15.991 1.00 96.62 213 PHE A O 1
ATOM 1637 N N . VAL A 1 214 ? -1.779 2.831 17.881 1.00 96.00 214 VAL A N 1
ATOM 1638 C CA . VAL A 1 214 ? -0.544 3.552 17.583 1.00 96.00 214 VAL A CA 1
ATOM 1639 C C . VAL A 1 214 ? 0.310 3.581 18.836 1.00 96.00 214 VAL A C 1
ATOM 1641 O O . VAL A 1 214 ? -0.176 3.885 19.923 1.00 96.00 214 VAL A O 1
ATOM 1644 N N . HIS A 1 215 ? 1.601 3.334 18.650 1.00 94.19 215 HIS A N 1
ATOM 1645 C CA . HIS A 1 215 ? 2.639 3.636 19.620 1.00 94.19 215 HIS A CA 1
ATOM 1646 C C . HIS A 1 215 ? 3.753 4.383 18.890 1.00 94.19 215 HIS A C 1
ATOM 1648 O O . HIS A 1 215 ? 4.449 3.803 18.062 1.00 94.19 215 HIS A O 1
ATOM 1654 N N . TYR A 1 216 ? 3.884 5.670 19.183 1.00 92.19 216 TYR A N 1
ATOM 1655 C CA . TYR A 1 216 ? 4.811 6.589 18.540 1.00 92.19 216 TYR A CA 1
ATOM 1656 C C . TYR A 1 216 ? 5.905 7.007 19.521 1.00 92.19 216 TYR A C 1
ATOM 1658 O O . TYR A 1 216 ? 5.610 7.437 20.640 1.00 92.19 216 TYR A O 1
ATOM 1666 N N . ASP A 1 217 ? 7.158 6.939 19.081 1.00 90.62 217 ASP A N 1
ATOM 1667 C CA . ASP A 1 217 ? 8.318 7.472 19.787 1.00 90.62 217 ASP A CA 1
ATOM 1668 C C . ASP A 1 217 ? 9.239 8.166 18.780 1.00 90.62 217 ASP A C 1
ATOM 1670 O O 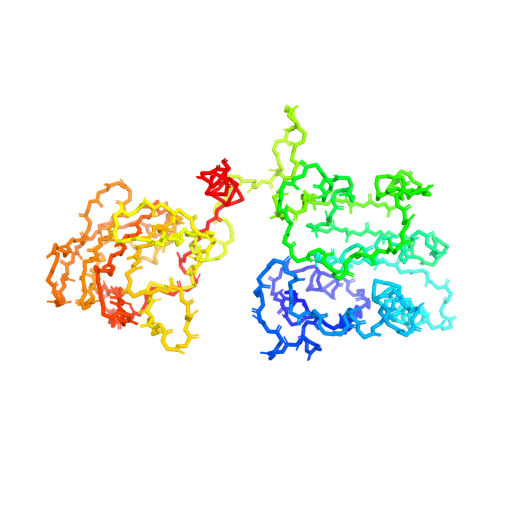. ASP A 1 217 ? 9.903 7.528 17.968 1.00 90.62 217 ASP A O 1
ATOM 1674 N N . ASN A 1 218 ? 9.335 9.492 18.858 1.00 90.19 218 ASN A N 1
ATOM 1675 C CA . ASN A 1 218 ? 10.142 10.308 17.958 1.00 90.19 218 ASN A CA 1
ATOM 1676 C C . ASN A 1 218 ? 11.634 9.927 17.981 1.00 90.19 218 ASN A C 1
ATOM 1678 O O . ASN A 1 218 ? 12.339 10.182 17.006 1.00 90.19 218 ASN A O 1
ATOM 1682 N N . ALA A 1 219 ? 12.130 9.287 19.047 1.00 85.81 219 ALA A N 1
ATOM 1683 C CA . ALA A 1 219 ? 13.490 8.749 19.061 1.00 85.81 219 ALA A CA 1
ATOM 1684 C C . ALA A 1 219 ? 13.693 7.625 18.023 1.00 85.81 219 ALA A C 1
ATOM 1686 O O . ALA A 1 219 ? 14.809 7.430 17.534 1.00 85.81 219 ALA A O 1
ATOM 1687 N N . VAL A 1 220 ? 12.619 6.912 17.678 1.00 83.06 220 VAL A N 1
ATOM 1688 C CA . VAL A 1 220 ? 12.579 5.820 16.698 1.00 83.06 220 VAL A CA 1
ATOM 1689 C C . VAL A 1 220 ? 12.033 6.321 15.362 1.00 83.06 220 VAL A C 1
ATOM 1691 O O . VAL A 1 220 ? 12.702 6.184 14.339 1.00 83.06 220 VAL A O 1
ATOM 1694 N N . ASP A 1 221 ? 10.854 6.944 15.384 1.00 84.19 221 ASP A N 1
ATOM 1695 C CA . ASP A 1 221 ? 10.096 7.334 14.193 1.00 84.19 221 ASP A CA 1
ATOM 1696 C C . ASP A 1 221 ? 10.687 8.557 13.480 1.00 84.19 221 ASP A C 1
ATOM 1698 O O . ASP A 1 221 ? 10.578 8.679 12.261 1.00 84.19 221 ASP A O 1
ATOM 1702 N N . LYS A 1 222 ? 11.329 9.467 14.229 1.00 86.25 222 LYS A N 1
ATOM 1703 C CA . LYS A 1 222 ? 11.979 10.687 13.716 1.00 86.25 222 LYS A CA 1
ATOM 1704 C C . LYS A 1 222 ? 11.059 11.583 12.866 1.00 86.25 222 LYS A C 1
ATOM 1706 O O . LYS A 1 222 ? 11.516 12.190 11.898 1.00 86.25 222 LYS A O 1
ATOM 1711 N N . ARG A 1 223 ? 9.769 11.693 13.220 1.00 83.75 223 ARG A N 1
ATOM 1712 C CA . ARG A 1 223 ? 8.766 12.503 12.486 1.00 83.75 223 ARG A CA 1
ATOM 1713 C C . ARG A 1 223 ? 8.310 13.775 13.209 1.00 83.75 223 ARG A C 1
ATOM 1715 O O . ARG A 1 223 ? 7.421 14.460 12.710 1.00 83.75 223 ARG A O 1
ATOM 1722 N N . GLY A 1 224 ? 8.924 14.118 14.341 1.00 86.12 224 GLY A N 1
ATOM 1723 C CA . GLY A 1 224 ? 8.643 15.344 15.092 1.00 86.12 224 GLY A CA 1
ATOM 1724 C C . GLY A 1 224 ? 8.128 15.102 16.510 1.00 86.12 224 GLY A C 1
ATOM 1725 O O . GLY A 1 224 ? 7.748 13.991 16.887 1.00 86.12 224 GLY A O 1
ATOM 1726 N N . ASN A 1 225 ? 8.149 16.162 17.321 1.00 89.19 225 ASN A N 1
ATOM 1727 C CA . ASN A 1 225 ? 7.692 16.114 18.713 1.00 89.19 225 ASN A CA 1
ATOM 1728 C C . ASN A 1 225 ? 6.186 16.358 18.863 1.00 89.19 225 ASN A C 1
ATOM 1730 O O . ASN A 1 225 ? 5.624 16.034 19.908 1.00 89.19 225 ASN A O 1
ATOM 1734 N N . ASP A 1 226 ? 5.556 16.913 17.836 1.00 91.44 226 ASP A N 1
ATOM 1735 C CA . ASP A 1 226 ? 4.125 17.117 17.711 1.00 91.44 226 ASP A CA 1
ATOM 1736 C C . ASP A 1 226 ? 3.657 16.609 16.346 1.00 91.44 226 ASP A C 1
ATOM 1738 O O . ASP A 1 226 ? 4.369 16.701 15.345 1.00 91.44 226 ASP A O 1
ATOM 1742 N N . TRP A 1 227 ? 2.464 16.029 16.310 1.00 94.25 227 TRP A N 1
ATOM 1743 C CA . TRP A 1 227 ? 1.863 15.533 15.079 1.00 94.25 227 TRP A CA 1
ATOM 1744 C C . TRP A 1 227 ? 0.377 15.267 15.276 1.00 94.25 227 TRP A C 1
ATOM 1746 O O . TRP A 1 227 ? -0.152 15.281 16.387 1.00 94.25 227 TRP A O 1
ATOM 1756 N N . SER A 1 228 ? -0.321 15.009 14.184 1.00 93.06 228 SER A N 1
ATOM 1757 C CA . SER A 1 228 ? -1.681 14.495 14.238 1.00 93.06 228 SER A CA 1
ATOM 1758 C C . SER A 1 228 ? -1.929 13.525 13.097 1.00 93.06 228 SER A C 1
ATOM 1760 O O . SER A 1 228 ? -1.234 13.541 12.082 1.00 93.06 228 SER A O 1
ATOM 1762 N N . GLY A 1 229 ? -2.887 12.632 13.297 1.00 95.06 229 GLY A N 1
ATOM 1763 C CA . GLY A 1 229 ? -3.268 11.628 12.319 1.00 95.06 229 GLY A CA 1
ATOM 1764 C C . GLY A 1 229 ? -4.763 11.665 12.081 1.00 95.06 229 GLY A C 1
ATOM 1765 O O . GLY A 1 229 ? -5.543 11.844 13.021 1.00 95.06 229 GLY A O 1
ATOM 1766 N N . ILE A 1 230 ? -5.149 11.506 10.821 1.00 95.44 230 ILE A N 1
ATOM 1767 C CA . ILE A 1 230 ? -6.529 11.230 10.429 1.00 95.44 230 ILE A CA 1
ATOM 1768 C C . ILE A 1 230 ? -6.504 9.936 9.639 1.00 95.44 230 ILE A C 1
ATOM 1770 O O . ILE A 1 230 ? -5.776 9.846 8.652 1.00 95.44 230 ILE A O 1
ATOM 1774 N N . TRP A 1 231 ? -7.303 8.967 10.070 1.00 97.88 231 TRP A N 1
ATOM 1775 C CA . TRP A 1 231 ? -7.487 7.697 9.386 1.00 97.88 231 TRP A CA 1
ATOM 1776 C C . TRP A 1 231 ? -8.937 7.527 8.993 1.00 97.88 231 TRP A C 1
ATOM 1778 O O . TRP A 1 231 ? -9.832 7.792 9.797 1.00 97.88 231 TRP A O 1
ATOM 1788 N N . VAL A 1 232 ? -9.151 7.067 7.768 1.00 97.06 232 VAL A N 1
ATOM 1789 C CA . VAL A 1 232 ? -10.467 6.828 7.191 1.00 97.06 232 VAL A CA 1
ATOM 1790 C C . VAL A 1 232 ? -10.521 5.455 6.537 1.00 97.06 232 VAL A C 1
ATOM 1792 O O . VAL A 1 232 ? -9.513 4.887 6.112 1.00 97.06 232 VAL A O 1
ATOM 1795 N N . GLY A 1 233 ? -11.724 4.909 6.471 1.00 97.44 233 GLY A N 1
ATOM 1796 C CA . GLY A 1 233 ? -11.990 3.622 5.853 1.00 97.44 233 GLY A CA 1
ATOM 1797 C C . GLY A 1 233 ? -13.339 3.108 6.310 1.00 97.44 233 GLY A C 1
ATOM 1798 O O . GLY A 1 233 ? -14.279 3.881 6.496 1.00 97.44 233 GLY A O 1
ATOM 1799 N N . TYR A 1 234 ? -13.417 1.803 6.514 1.00 98.19 234 TYR A N 1
ATOM 1800 C CA . TYR A 1 234 ? -14.621 1.098 6.898 1.00 98.19 234 TYR A CA 1
ATOM 1801 C C . TYR A 1 234 ? -14.329 0.065 7.980 1.00 98.19 234 TYR A C 1
ATOM 1803 O O . TYR A 1 234 ? -13.287 -0.590 7.978 1.00 98.19 234 TYR A O 1
ATOM 1811 N N . LEU A 1 235 ? -15.293 -0.109 8.875 1.00 98.19 235 LEU A N 1
ATOM 1812 C CA . LEU A 1 235 ? -15.308 -1.135 9.903 1.00 98.19 235 LEU A CA 1
ATOM 1813 C C . LEU A 1 235 ? -16.365 -2.188 9.555 1.00 98.19 235 LEU A C 1
ATOM 1815 O O . LEU A 1 235 ? -17.553 -1.875 9.450 1.00 98.19 235 LEU A O 1
ATOM 1819 N N . LEU A 1 236 ? -15.939 -3.436 9.379 1.00 97.62 236 LEU A N 1
ATOM 1820 C CA . LEU A 1 236 ? -16.813 -4.583 9.163 1.00 97.62 236 LEU A CA 1
ATOM 1821 C C . LEU A 1 236 ? -17.417 -5.030 10.493 1.00 97.62 236 LEU A C 1
ATOM 1823 O O . LEU A 1 236 ? -16.700 -5.441 11.405 1.00 97.62 236 LEU A O 1
ATOM 1827 N N . ALA A 1 237 ? -18.742 -4.996 10.596 1.00 97.06 237 ALA A N 1
ATOM 1828 C CA . ALA A 1 237 ? -19.443 -5.408 11.802 1.00 97.06 237 ALA A CA 1
ATOM 1829 C C . ALA A 1 237 ? -19.392 -6.937 12.009 1.00 97.06 237 ALA A C 1
ATOM 1831 O O . ALA A 1 237 ? -19.935 -7.688 11.189 1.00 97.06 237 ALA A O 1
ATOM 1832 N N . PRO A 1 238 ? -18.809 -7.430 13.120 1.00 94.56 238 PRO A N 1
ATOM 1833 C CA . PRO A 1 238 ? -18.721 -8.867 13.393 1.00 94.56 238 PRO A CA 1
ATOM 1834 C C . PRO A 1 238 ? -20.050 -9.467 13.866 1.00 94.56 238 PRO A C 1
ATOM 1836 O O . PRO A 1 238 ? -20.298 -10.666 13.703 1.00 94.56 238 PRO A O 1
ATOM 1839 N N . VAL A 1 239 ? -20.900 -8.639 14.474 1.00 96.94 239 VAL A N 1
ATOM 1840 C CA . VAL A 1 239 ? -22.148 -9.033 15.128 1.00 96.94 239 VAL A CA 1
ATOM 1841 C C . VAL A 1 239 ? -23.234 -7.989 14.901 1.00 96.94 239 VAL A C 1
ATOM 1843 O O . VAL A 1 239 ? -22.942 -6.832 14.605 1.00 96.94 239 VAL A O 1
ATOM 1846 N N . SER A 1 240 ? -24.487 -8.411 15.067 1.00 98.06 240 SER A N 1
ATOM 1847 C CA . SER A 1 240 ? -25.623 -7.498 15.158 1.00 98.06 240 SER A CA 1
ATOM 1848 C C . SER A 1 240 ? -25.907 -7.184 16.624 1.00 98.06 240 SER A C 1
ATOM 1850 O O . SER A 1 240 ? -25.929 -8.097 17.449 1.00 98.06 240 SER A O 1
ATOM 1852 N N . GLY A 1 241 ? -26.170 -5.918 16.938 1.00 97.56 241 GLY A N 1
ATOM 1853 C CA . GLY A 1 241 ? -26.455 -5.452 18.294 1.00 97.56 241 GLY A CA 1
ATOM 1854 C C . GLY A 1 241 ? -25.448 -4.424 18.794 1.00 97.56 241 GLY A C 1
ATOM 1855 O O . GLY A 1 241 ? -24.735 -3.796 18.012 1.00 97.56 241 GLY A O 1
ATOM 1856 N N . ASP A 1 242 ? -25.432 -4.225 20.106 1.00 97.88 242 ASP A N 1
ATOM 1857 C CA . ASP A 1 242 ? -24.635 -3.178 20.737 1.00 97.88 242 ASP A CA 1
ATOM 1858 C C . ASP A 1 242 ? -23.179 -3.635 20.883 1.00 97.88 242 ASP A C 1
ATOM 1860 O O . ASP A 1 242 ? -22.877 -4.607 21.583 1.00 97.88 242 ASP A O 1
ATOM 1864 N N . VAL A 1 243 ? -22.272 -2.912 20.228 1.00 98.25 243 VAL A N 1
ATOM 1865 C CA . VAL A 1 243 ? -20.826 -3.111 20.326 1.00 98.25 243 VAL A CA 1
ATOM 1866 C C . VAL A 1 243 ? -20.241 -1.959 21.130 1.00 98.25 243 VAL A C 1
ATOM 1868 O O . VAL A 1 243 ? -20.432 -0.787 20.801 1.00 98.25 243 VAL A O 1
ATOM 1871 N N . ARG A 1 244 ? -19.533 -2.287 22.212 1.00 98.12 244 ARG A N 1
ATOM 1872 C CA . ARG A 1 244 ? -18.854 -1.308 23.059 1.00 98.12 244 ARG A CA 1
ATOM 1873 C C . ARG A 1 244 ? -17.428 -1.117 22.574 1.00 98.12 244 ARG A C 1
ATOM 1875 O O . ARG A 1 244 ? -16.654 -2.069 22.594 1.00 98.12 244 ARG A O 1
ATOM 1882 N N . PHE A 1 245 ? -17.075 0.114 22.243 1.00 98.00 245 PHE A N 1
ATOM 1883 C CA . PHE A 1 245 ? -15.718 0.555 21.948 1.00 98.00 245 PHE A CA 1
ATOM 1884 C C . PHE A 1 245 ? -15.087 1.153 23.204 1.00 98.00 245 PHE A C 1
ATOM 1886 O O . PHE A 1 245 ? -15.761 1.831 23.976 1.00 98.00 245 PHE A O 1
ATOM 1893 N N . SER A 1 246 ? -13.802 0.897 23.415 1.00 97.00 246 SER A N 1
ATOM 1894 C CA . SER A 1 246 ? -12.997 1.410 24.521 1.00 97.00 246 SER A CA 1
ATOM 1895 C C . SER A 1 246 ? -11.711 1.992 23.954 1.00 97.00 246 SER A C 1
ATOM 1897 O O . SER A 1 246 ? -10.852 1.238 23.505 1.00 97.00 246 SER A O 1
ATOM 1899 N N . GLY A 1 247 ? -11.588 3.316 23.961 1.00 95.94 247 GLY A N 1
ATOM 1900 C CA . GLY A 1 247 ? -10.390 4.029 23.529 1.00 95.94 247 GLY A CA 1
ATOM 1901 C C . GLY A 1 247 ? -9.538 4.432 24.722 1.00 95.94 247 GLY A C 1
ATOM 1902 O O . GLY A 1 247 ? -10.039 5.117 25.613 1.00 95.94 247 GLY A O 1
ATOM 1903 N N . MET A 1 248 ? -8.272 4.030 24.726 1.00 95.00 248 MET A N 1
ATOM 1904 C CA . MET A 1 248 ? -7.234 4.477 25.650 1.00 95.00 248 MET A CA 1
ATOM 1905 C C . MET A 1 248 ? -6.234 5.348 24.890 1.00 95.00 248 MET A C 1
ATOM 1907 O O . MET A 1 248 ? -5.820 4.991 23.792 1.00 95.00 248 MET A O 1
ATOM 1911 N N . THR A 1 249 ? -5.851 6.487 25.453 1.00 94.44 249 THR A N 1
ATOM 1912 C CA . THR A 1 249 ? -4.934 7.450 24.826 1.00 94.44 249 THR A CA 1
ATOM 1913 C C . THR A 1 249 ? -4.167 8.210 25.900 1.00 94.44 249 THR A C 1
ATOM 1915 O O . THR A 1 249 ? -4.687 8.404 27.001 1.00 94.44 249 THR A O 1
ATOM 1918 N N . ASP A 1 250 ? -2.945 8.640 25.602 1.00 89.81 250 ASP A N 1
ATOM 1919 C CA . ASP A 1 250 ? -2.201 9.597 26.428 1.00 89.81 250 ASP A CA 1
ATOM 1920 C C . ASP A 1 250 ? -2.428 11.062 25.998 1.00 89.81 250 ASP A C 1
ATOM 1922 O O . ASP A 1 250 ? -2.031 11.987 26.706 1.00 89.81 250 ASP A O 1
ATOM 1926 N N . GLN A 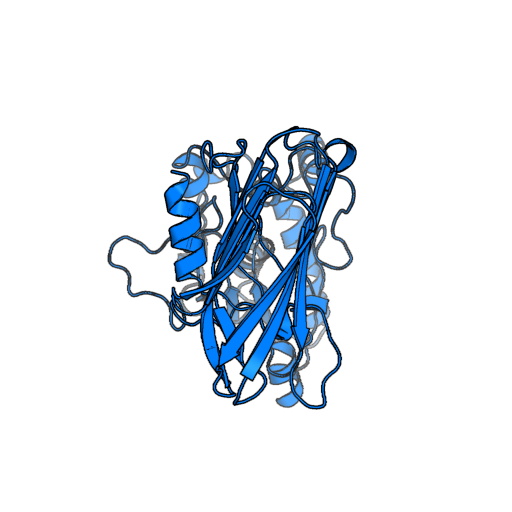1 251 ? -3.102 11.271 24.865 1.00 90.81 251 GLN A N 1
ATOM 1927 C CA . GLN A 1 251 ? -3.424 12.579 24.285 1.00 90.81 251 GLN A CA 1
ATOM 1928 C C . GLN A 1 251 ? -4.886 12.643 23.802 1.00 90.81 251 GLN A C 1
ATOM 1930 O O . GLN A 1 251 ? -5.741 11.915 24.305 1.00 90.81 251 GLN A O 1
ATOM 1935 N N . ALA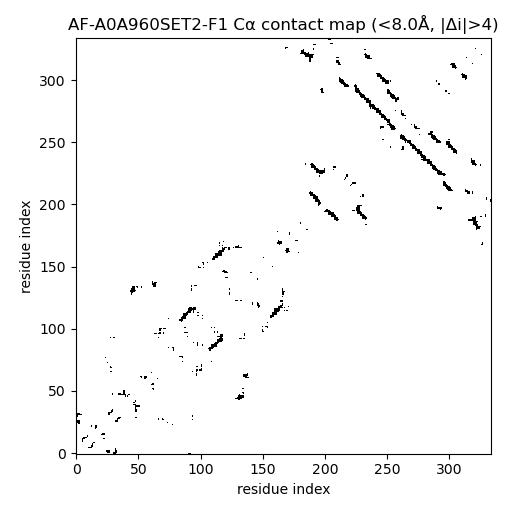 A 1 252 ? -5.194 13.478 22.803 1.00 90.38 252 ALA A N 1
ATOM 1936 C CA . ALA A 1 252 ? -6.532 13.594 22.231 1.00 90.38 252 ALA A CA 1
ATOM 1937 C C . ALA A 1 252 ? -6.804 12.519 21.164 1.00 90.38 252 ALA A C 1
ATOM 1939 O O . ALA A 1 252 ? -6.025 12.343 20.222 1.00 90.38 252 ALA A O 1
ATOM 1940 N N . LEU A 1 253 ? -7.957 11.855 21.276 1.00 94.81 253 LEU A N 1
ATOM 1941 C CA . LEU A 1 253 ? -8.409 10.785 20.383 1.00 94.81 253 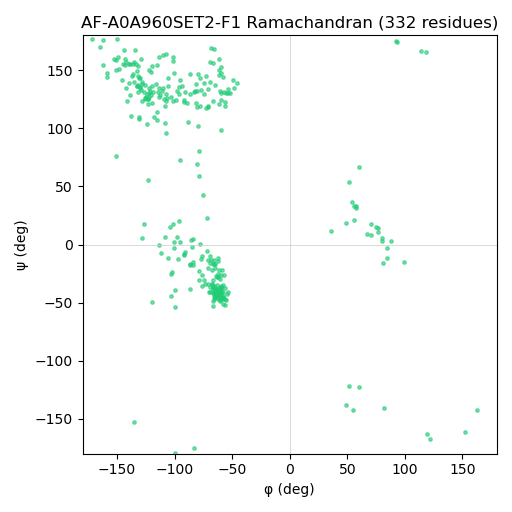LEU A CA 1
ATOM 1942 C C . LEU A 1 253 ? -9.908 10.922 20.111 1.00 94.81 253 LEU A C 1
ATOM 1944 O O . LEU A 1 253 ? -10.695 11.135 21.030 1.00 94.81 253 LEU A O 1
ATOM 1948 N N . SER A 1 254 ? -10.319 10.706 18.866 1.00 94.06 254 SER A N 1
ATOM 1949 C CA . SER A 1 254 ? -11.733 10.565 18.509 1.00 94.06 254 SER A CA 1
ATOM 1950 C C . SER A 1 254 ? -11.956 9.403 17.548 1.00 94.06 254 SER A C 1
ATOM 1952 O O . SER A 1 254 ? -11.104 9.113 16.705 1.00 94.06 254 SER A O 1
ATOM 1954 N N . LEU A 1 255 ? -13.111 8.757 17.693 1.00 97.06 255 LEU A N 1
ATOM 1955 C CA . LEU A 1 255 ? -13.633 7.719 16.812 1.00 97.06 255 LEU A CA 1
ATOM 1956 C C . LEU A 1 255 ? -15.056 8.106 16.417 1.00 97.06 255 LEU A C 1
ATOM 1958 O O . LEU A 1 255 ? -15.921 8.234 17.287 1.00 97.06 255 LEU A O 1
ATOM 1962 N N . SER A 1 256 ? -15.300 8.204 15.117 1.00 97.19 256 SER A N 1
ATOM 1963 C CA . SER A 1 256 ? -16.638 8.333 14.545 1.00 97.19 256 SER A CA 1
ATOM 1964 C C . SER A 1 256 ? -16.955 7.123 13.679 1.00 97.19 256 SER A C 1
ATOM 1966 O O . SER A 1 256 ? -16.098 6.672 12.917 1.00 97.19 256 SER A O 1
ATOM 1968 N N . ILE A 1 257 ? -18.181 6.613 13.782 1.00 98.19 257 ILE A N 1
ATOM 1969 C CA . ILE A 1 257 ? -18.693 5.502 12.974 1.00 98.19 257 ILE A CA 1
ATOM 1970 C C . ILE A 1 257 ? -19.985 5.975 12.307 1.00 98.19 257 ILE A C 1
ATOM 1972 O O . ILE A 1 257 ? -20.885 6.456 12.985 1.00 98.19 257 ILE A O 1
ATOM 1976 N N . ASP A 1 258 ? -20.064 5.864 10.981 1.00 95.50 258 ASP A N 1
ATOM 1977 C CA . ASP A 1 258 ? -21.177 6.372 10.159 1.00 95.50 258 ASP A CA 1
ATOM 1978 C C . ASP A 1 258 ? -21.434 7.883 10.357 1.00 95.50 258 ASP A C 1
ATOM 1980 O O . ASP A 1 258 ? -22.563 8.357 10.332 1.00 95.50 258 ASP A O 1
ATOM 1984 N N . GLY A 1 259 ? -20.364 8.647 10.615 1.00 91.00 259 GLY A N 1
ATOM 1985 C CA . GLY A 1 259 ? -20.422 10.081 10.929 1.00 91.00 259 GLY A CA 1
ATOM 1986 C C . GLY A 1 259 ? -20.770 10.407 12.387 1.00 91.00 259 GLY A C 1
ATOM 1987 O O . GLY A 1 259 ? -20.475 11.511 12.844 1.00 91.00 259 GLY A O 1
ATOM 1988 N N . GLU A 1 260 ? -21.296 9.448 13.148 1.00 94.75 260 GLU A N 1
ATOM 1989 C CA . GLU A 1 260 ? -21.675 9.634 14.549 1.00 94.75 260 GLU A CA 1
ATOM 1990 C C . GLU A 1 260 ? -20.457 9.501 15.481 1.00 94.75 260 GLU A C 1
ATOM 1992 O O . GLU A 1 260 ? -19.681 8.547 15.351 1.00 94.75 260 GLU A O 1
ATOM 1997 N N . PRO A 1 261 ? -20.244 10.424 16.439 1.00 93.44 261 PRO A N 1
ATOM 1998 C CA . PRO A 1 261 ? -19.150 10.325 17.401 1.00 93.44 261 PRO A CA 1
ATOM 1999 C C . PRO A 1 261 ? -19.405 9.189 18.403 1.00 93.44 261 PRO A C 1
ATOM 2001 O O . PRO A 1 261 ? -20.353 9.227 19.184 1.00 93.44 261 PRO A O 1
ATOM 2004 N N . VAL A 1 262 ? -18.523 8.188 18.417 1.00 95.31 262 VAL A N 1
ATOM 2005 C CA . VAL A 1 262 ? -18.585 7.041 19.342 1.00 95.31 262 VAL A CA 1
ATOM 2006 C C . VAL A 1 262 ? -17.633 7.233 20.518 1.00 95.31 262 VAL A C 1
ATOM 2008 O O . VAL A 1 262 ? -17.978 6.908 21.652 1.00 95.31 262 VAL A O 1
ATOM 2011 N N . LEU A 1 263 ? -16.441 7.781 20.271 1.00 90.19 263 LEU A N 1
ATOM 2012 C CA . LEU A 1 263 ? -15.480 8.163 21.306 1.00 90.19 263 LEU A CA 1
ATOM 2013 C C . LEU A 1 263 ? -14.971 9.576 21.025 1.00 90.19 263 LEU A C 1
ATOM 2015 O O . LEU A 1 263 ? -14.606 9.883 19.892 1.00 90.19 263 LEU A O 1
ATOM 2019 N N . SER A 1 264 ? -14.874 10.399 22.065 1.00 85.75 264 SER A N 1
ATOM 2020 C CA . SER A 1 264 ? -14.110 11.647 22.034 1.00 85.75 264 SER A CA 1
ATOM 2021 C C . SER A 1 264 ? -13.403 11.832 23.371 1.00 85.75 264 SER A C 1
ATOM 2023 O O . SER A 1 264 ? -14.036 11.800 24.430 1.00 85.75 264 SER A O 1
ATOM 2025 N N . LEU A 1 265 ? -12.084 11.980 23.319 1.00 77.62 265 LEU A N 1
ATOM 2026 C CA . LEU A 1 265 ? -11.241 12.428 24.416 1.00 77.62 265 LEU A CA 1
ATOM 2027 C C . LEU A 1 265 ? -10.642 13.769 24.002 1.00 77.62 265 LEU A C 1
ATOM 2029 O O . LEU A 1 265 ? -9.771 13.818 23.134 1.00 77.62 265 LEU A O 1
ATOM 2033 N N . ASP A 1 266 ? -11.131 14.840 24.618 1.00 67.25 266 ASP A N 1
ATOM 2034 C CA . ASP A 1 266 ? -10.571 16.179 24.455 1.00 67.25 266 ASP A CA 1
ATOM 2035 C C . ASP A 1 266 ? -9.348 16.297 25.371 1.00 67.25 266 ASP A C 1
ATOM 2037 O O . ASP A 1 266 ? -9.497 16.054 26.562 1.00 67.25 266 ASP A O 1
ATOM 2041 N N . ASP A 1 267 ? -8.168 16.593 24.811 1.00 61.22 267 ASP A N 1
ATOM 2042 C CA . ASP A 1 267 ? -6.858 16.944 25.413 1.00 61.22 267 ASP A CA 1
ATOM 2043 C C . ASP A 1 267 ? -6.399 16.271 26.734 1.00 61.22 267 ASP A C 1
ATOM 2045 O O . ASP A 1 267 ? -5.397 16.686 27.317 1.00 61.22 267 ASP A O 1
ATOM 2049 N N . PHE A 1 268 ? -7.062 15.212 27.203 1.00 64.31 268 PHE A N 1
ATOM 2050 C CA . PHE A 1 268 ? -6.760 14.549 28.468 1.00 64.31 268 PHE A CA 1
ATOM 2051 C C . PHE A 1 268 ? -6.472 13.055 28.269 1.00 64.31 268 PHE A C 1
ATOM 2053 O O . PHE A 1 268 ? -7.300 12.346 27.684 1.00 64.31 268 PHE A O 1
ATOM 2060 N N . PRO A 1 269 ? -5.347 12.550 28.814 1.00 77.69 269 PRO A N 1
ATOM 2061 C CA . PRO A 1 269 ? -5.053 11.125 28.834 1.00 77.69 269 PRO A CA 1
ATOM 2062 C C . PRO A 1 269 ? -6.140 10.358 29.589 1.00 77.69 269 PRO A C 1
ATOM 2064 O O . PRO A 1 269 ? -6.697 10.837 30.581 1.00 77.69 269 PRO A O 1
ATOM 2067 N N . GLY A 1 270 ? -6.408 9.129 29.166 1.00 87.75 270 GLY A N 1
ATOM 2068 C CA . GLY A 1 270 ? -7.311 8.242 29.882 1.00 87.75 270 GLY A CA 1
ATOM 2069 C C . GLY A 1 270 ? -7.995 7.226 28.989 1.00 87.75 270 GLY A C 1
ATOM 2070 O O . GLY A 1 270 ? -7.555 6.922 27.884 1.00 87.75 270 GLY A O 1
ATOM 2071 N N . THR A 1 271 ? -9.086 6.669 29.510 1.00 92.06 271 THR A N 1
ATOM 2072 C CA . THR A 1 271 ? -9.929 5.702 28.806 1.00 92.06 271 THR A CA 1
ATOM 2073 C C . THR A 1 271 ? -11.354 6.232 28.698 1.00 92.06 271 THR A C 1
ATOM 2075 O O . THR A 1 271 ? -11.942 6.671 29.690 1.00 92.06 271 THR A O 1
ATOM 2078 N N . ARG A 1 272 ? -11.941 6.158 27.502 1.00 92.69 272 ARG A N 1
ATOM 2079 C CA . ARG A 1 272 ? -13.376 6.371 27.277 1.00 92.69 272 ARG A CA 1
ATOM 2080 C C . ARG A 1 272 ? -13.993 5.154 26.635 1.00 92.69 272 ARG A C 1
ATOM 2082 O O . ARG A 1 272 ? -13.350 4.447 25.868 1.00 92.69 272 ARG A O 1
ATOM 2089 N N . THR A 1 273 ? -15.269 4.954 26.935 1.00 94.50 273 THR A N 1
ATOM 2090 C CA . THR A 1 273 ? -16.074 3.937 26.274 1.00 94.50 273 THR A CA 1
ATOM 2091 C C . THR A 1 273 ? -17.258 4.579 25.578 1.00 94.50 273 THR A C 1
ATOM 2093 O O . THR A 1 273 ? -17.771 5.602 26.028 1.00 94.50 273 THR A O 1
ATOM 2096 N N . GLY A 1 274 ? -17.664 3.966 24.478 1.00 95.69 274 GLY A N 1
ATOM 2097 C CA . GLY A 1 274 ? -18.806 4.347 23.668 1.00 95.69 274 GLY A CA 1
ATOM 2098 C C . GLY A 1 274 ? -19.495 3.091 23.173 1.00 95.69 274 GLY A C 1
ATOM 2099 O O . GLY A 1 274 ? -18.890 2.019 23.133 1.00 95.69 274 GLY A O 1
ATOM 2100 N N . VAL A 1 275 ? -20.770 3.196 22.829 1.00 97.25 275 VAL A N 1
ATOM 2101 C CA . VAL A 1 275 ? -21.537 2.073 22.290 1.00 97.25 275 VAL A CA 1
ATOM 2102 C C . VAL A 1 275 ? -22.073 2.481 20.934 1.00 97.25 275 VAL A C 1
ATOM 2104 O O . VAL A 1 275 ? -22.603 3.577 20.783 1.00 97.25 275 VAL A O 1
ATOM 2107 N N . PHE A 1 276 ? -21.939 1.589 19.962 1.00 98.06 276 PHE A N 1
ATOM 2108 C CA . PHE A 1 276 ? -22.504 1.758 18.636 1.00 98.06 276 PHE A CA 1
ATOM 2109 C C . PHE A 1 276 ? -23.267 0.492 18.258 1.00 98.06 276 PHE A C 1
ATOM 2111 O O . PHE A 1 276 ? -22.797 -0.627 18.487 1.00 98.06 276 PHE A O 1
ATOM 2118 N N . ARG A 1 277 ? -24.468 0.663 17.708 1.00 97.94 277 ARG A N 1
ATOM 2119 C CA . ARG A 1 277 ? -25.320 -0.457 17.317 1.00 97.94 277 ARG A CA 1
ATOM 2120 C C . ARG A 1 277 ? -25.008 -0.865 15.884 1.00 97.94 277 ARG A C 1
ATOM 2122 O O . ARG A 1 277 ? -25.138 -0.063 14.966 1.00 97.94 277 ARG A O 1
ATOM 2129 N N . MET A 1 278 ? -24.624 -2.122 15.703 1.00 98.00 278 MET A N 1
ATOM 2130 C CA . MET A 1 278 ? -24.163 -2.660 14.426 1.00 98.00 278 MET A CA 1
ATOM 2131 C C . MET A 1 27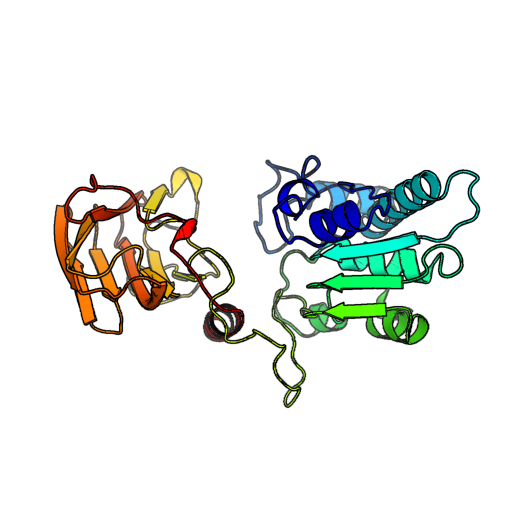8 ? -25.117 -3.711 13.855 1.00 98.00 278 MET A C 1
ATOM 2133 O O . MET A 1 278 ? -25.923 -4.309 14.572 1.00 98.00 278 MET A O 1
ATOM 2137 N N . GLU A 1 279 ? -24.981 -3.961 12.557 1.00 98.19 279 GLU A N 1
ATOM 2138 C CA . GLU A 1 279 ? -25.596 -5.059 11.820 1.00 98.19 279 GLU A CA 1
ATOM 2139 C C . GLU A 1 279 ? -24.494 -5.935 11.215 1.00 98.19 279 GLU A C 1
ATOM 2141 O O . GLU A 1 279 ? -23.659 -5.451 10.452 1.00 98.19 279 GLU A O 1
ATOM 2146 N N . LYS A 1 280 ? -24.472 -7.226 11.565 1.00 97.31 280 LYS A N 1
ATOM 2147 C CA . LYS A 1 280 ? -23.430 -8.170 11.149 1.00 97.31 280 LYS A CA 1
ATOM 2148 C C . LYS A 1 280 ? -23.228 -8.158 9.632 1.00 97.31 280 LYS A C 1
ATOM 2150 O O . LYS A 1 280 ? -24.175 -8.330 8.873 1.00 97.31 280 LYS A O 1
ATOM 2155 N N . GLY A 1 281 ? -21.973 -8.047 9.204 1.00 94.00 281 GLY A N 1
ATOM 2156 C CA . GLY A 1 281 ? -21.580 -8.057 7.794 1.00 94.00 281 GLY A CA 1
ATOM 2157 C C . GLY A 1 281 ? -21.682 -6.698 7.098 1.00 94.00 281 GLY A C 1
ATOM 2158 O O . GLY A 1 281 ? -21.132 -6.550 6.009 1.00 94.00 281 GLY A O 1
ATOM 2159 N N . ARG A 1 282 ? -22.314 -5.690 7.717 1.00 97.56 282 ARG A N 1
ATOM 2160 C CA . ARG A 1 282 ? -22.325 -4.324 7.186 1.00 97.56 282 ARG A CA 1
ATOM 2161 C C . ARG A 1 282 ? -20.965 -3.655 7.402 1.00 97.56 282 ARG A C 1
ATOM 2163 O O . ARG A 1 282 ? -20.345 -3.795 8.457 1.00 97.56 282 ARG A O 1
ATOM 2170 N N . LEU A 1 283 ? -20.520 -2.916 6.388 1.00 96.88 283 LEU A N 1
ATOM 2171 C CA . LEU A 1 283 ? -19.362 -2.027 6.449 1.00 96.88 283 LEU A CA 1
ATOM 2172 C C . LEU A 1 283 ? -19.834 -0.626 6.839 1.00 96.88 283 LEU A C 1
ATOM 2174 O O . LEU A 1 283 ? -20.694 -0.053 6.171 1.00 96.88 283 LEU A O 1
ATOM 2178 N N . TYR A 1 284 ? -19.271 -0.085 7.914 1.00 98.06 284 TYR A N 1
ATOM 2179 C CA . TYR A 1 284 ? -19.572 1.260 8.398 1.00 98.06 284 TYR A CA 1
ATOM 2180 C C . TYR A 1 284 ? -18.396 2.189 8.121 1.00 98.06 284 TYR A C 1
ATOM 2182 O O . TYR A 1 284 ? -17.283 1.828 8.505 1.00 98.06 284 TYR A O 1
ATOM 2190 N N . PRO A 1 285 ? -18.599 3.368 7.508 1.00 97.81 285 PRO A N 1
ATOM 2191 C CA . PRO A 1 285 ? -17.550 4.375 7.404 1.00 97.81 285 PRO A CA 1
ATOM 2192 C C . PRO A 1 285 ? -16.983 4.686 8.788 1.00 97.81 285 PRO A C 1
ATOM 2194 O O . PRO A 1 285 ? -17.741 4.874 9.740 1.00 97.81 285 PRO A O 1
ATOM 2197 N N . VAL A 1 286 ? -15.662 4.729 8.909 1.00 97.94 286 VAL A N 1
ATOM 2198 C CA . VAL A 1 286 ? -14.990 5.029 10.173 1.00 97.94 286 VAL A CA 1
ATOM 2199 C C . VAL A 1 286 ? -13.973 6.136 9.973 1.00 97.94 286 VAL A C 1
ATOM 2201 O O . VAL A 1 286 ? -13.225 6.130 8.995 1.00 97.94 286 VAL A O 1
ATOM 2204 N N . THR A 1 287 ? -13.937 7.058 10.932 1.00 97.69 287 THR A N 1
ATOM 2205 C CA . THR A 1 287 ? -12.916 8.098 11.024 1.00 97.69 287 THR A CA 1
ATOM 2206 C C . THR A 1 287 ? -12.280 8.040 12.401 1.00 97.69 287 THR A C 1
ATOM 2208 O O . THR A 1 287 ? -12.972 8.130 13.416 1.00 97.69 287 THR A O 1
ATOM 2211 N N . VAL A 1 288 ? -10.957 7.925 12.437 1.00 97.81 288 VAL A N 1
ATOM 2212 C CA . VAL A 1 288 ? -10.161 8.034 13.660 1.00 97.81 288 VAL A CA 1
ATOM 2213 C C . VAL A 1 288 ? -9.301 9.277 13.556 1.00 97.81 288 VAL A C 1
ATOM 2215 O O . VAL A 1 288 ? -8.689 9.528 12.518 1.00 97.81 288 VAL A O 1
ATOM 2218 N N . ARG A 1 289 ? -9.246 10.073 14.624 1.00 95.69 289 ARG A N 1
ATOM 2219 C CA . ARG A 1 289 ? -8.347 11.229 14.694 1.00 95.69 289 ARG A CA 1
ATOM 2220 C C . ARG A 1 289 ? -7.569 11.196 15.985 1.00 95.69 289 ARG A C 1
ATOM 2222 O O . ARG A 1 289 ? -8.161 10.998 17.043 1.00 95.69 289 ARG A O 1
ATOM 2229 N N . TYR A 1 290 ? -6.279 11.463 15.888 1.00 95.19 290 TYR A N 1
ATOM 2230 C CA . TYR A 1 290 ? -5.380 11.546 17.027 1.00 95.19 290 TYR A CA 1
ATOM 2231 C C . TYR A 1 290 ? -4.536 12.813 16.933 1.00 95.19 290 TYR A C 1
ATOM 2233 O O . TYR A 1 290 ? -4.162 13.225 15.830 1.00 95.19 290 TYR A O 1
ATOM 2241 N N . LYS A 1 291 ? -4.225 13.427 18.074 1.00 92.81 291 LYS A N 1
ATOM 2242 C CA . LYS A 1 291 ? -3.317 14.575 18.151 1.00 92.81 291 LYS A CA 1
ATOM 2243 C C . LYS A 1 291 ? -2.292 14.350 19.247 1.00 92.81 291 LYS A C 1
ATOM 2245 O O . LYS A 1 291 ? -2.672 14.094 20.380 1.00 92.81 291 LYS A O 1
ATOM 2250 N N . LEU A 1 292 ? -1.022 14.561 18.922 1.00 92.19 292 LEU A N 1
ATOM 2251 C CA . LEU A 1 292 ? 0.072 14.731 19.867 1.00 92.19 292 LEU A CA 1
ATOM 2252 C C . LEU A 1 292 ? 0.507 16.205 19.859 1.00 92.19 292 LEU A C 1
ATOM 2254 O O . LEU A 1 292 ? 1.172 16.622 18.911 1.00 92.19 292 LEU A O 1
ATOM 2258 N N . PRO A 1 293 ? 0.154 17.010 20.878 1.00 88.00 293 PRO A N 1
ATOM 2259 C CA . PRO A 1 293 ? 0.524 18.425 20.940 1.00 88.00 293 PRO A CA 1
ATOM 2260 C C . PRO A 1 293 ? 2.021 18.682 21.125 1.00 88.00 293 PRO A C 1
ATOM 2262 O O . PRO A 1 293 ? 2.515 19.696 20.644 1.00 88.00 293 PRO A O 1
ATOM 2265 N N . SER A 1 294 ? 2.727 17.816 21.861 1.00 87.94 294 SER A N 1
ATOM 2266 C CA . SER A 1 294 ? 4.168 17.922 22.136 1.00 87.94 294 SER A CA 1
ATOM 2267 C C . SER A 1 294 ? 4.696 16.657 22.833 1.00 87.94 294 SER A C 1
ATOM 2269 O O . SER A 1 294 ? 3.919 15.777 23.191 1.00 87.94 294 SER A O 1
ATOM 2271 N N . GLY A 1 295 ? 6.008 16.580 23.081 1.00 86.81 295 GLY A N 1
ATOM 2272 C CA . GLY A 1 295 ? 6.630 15.547 23.924 1.00 86.81 295 GLY A CA 1
ATOM 2273 C C . GLY A 1 295 ? 7.256 14.379 23.160 1.00 86.81 295 GLY A C 1
ATOM 2274 O O . GLY A 1 295 ? 8.075 13.661 23.728 1.00 86.81 295 GLY A O 1
ATOM 2275 N N . GLY A 1 296 ? 6.935 14.215 21.873 1.00 87.25 296 GLY A N 1
ATOM 2276 C CA . GLY A 1 296 ? 7.576 13.224 21.003 1.00 87.25 296 GLY A CA 1
ATOM 2277 C C . GLY A 1 296 ? 7.282 11.768 21.351 1.00 87.25 296 GLY A C 1
ATOM 2278 O O . GLY A 1 296 ? 7.885 10.888 20.753 1.00 87.25 296 GLY A O 1
ATOM 2279 N N . LYS A 1 297 ? 6.352 11.497 22.267 1.00 92.75 297 LYS A N 1
ATOM 2280 C CA . LYS A 1 297 ? 5.811 10.163 22.533 1.00 92.75 297 LYS A CA 1
ATOM 2281 C C . LYS A 1 297 ? 4.300 10.255 22.581 1.00 92.75 297 LYS A C 1
ATOM 2283 O O . LYS A 1 297 ? 3.776 11.218 23.131 1.00 92.75 297 LYS A O 1
ATOM 2288 N N . GLY A 1 298 ? 3.627 9.297 21.967 1.00 93.19 298 GLY A N 1
ATOM 2289 C CA . GLY A 1 298 ? 2.177 9.305 21.884 1.00 93.19 298 GLY A CA 1
ATOM 2290 C C . GLY A 1 298 ? 1.637 7.919 21.621 1.00 93.19 298 GLY A C 1
ATOM 2291 O O . GLY A 1 298 ? 2.274 7.123 20.931 1.00 93.19 298 GLY A O 1
ATOM 2292 N N . MET A 1 299 ? 0.458 7.626 22.137 1.00 95.00 299 MET A N 1
ATOM 2293 C CA . MET A 1 299 ? -0.179 6.344 21.908 1.00 95.00 299 MET A CA 1
ATOM 2294 C C . MET A 1 299 ? -1.695 6.459 21.882 1.00 95.00 299 MET A C 1
ATOM 2296 O O . MET A 1 299 ? -2.304 7.265 22.584 1.00 95.00 299 MET A O 1
ATOM 2300 N N . PHE A 1 300 ? -2.318 5.564 21.125 1.00 96.62 300 PHE A N 1
ATOM 2301 C CA . PHE A 1 300 ? -3.712 5.220 21.351 1.00 96.62 300 PHE A CA 1
ATOM 2302 C C . PHE A 1 300 ? -3.959 3.734 21.115 1.00 96.62 300 PHE A C 1
ATOM 2304 O O . PHE A 1 300 ? -3.261 3.080 20.347 1.00 96.62 300 PHE A O 1
ATOM 2311 N N . GLU A 1 301 ? -4.993 3.214 21.759 1.00 97.56 301 GLU A N 1
ATOM 2312 C CA . GLU A 1 301 ? -5.520 1.874 21.545 1.00 97.56 301 GLU A CA 1
ATOM 2313 C C . GLU A 1 301 ? -7.047 1.944 21.556 1.00 97.56 301 GLU A C 1
ATOM 2315 O O . GLU A 1 301 ? -7.635 2.472 22.498 1.00 97.56 301 GLU A O 1
ATOM 2320 N N . ILE A 1 302 ? -7.706 1.398 20.536 1.00 98.12 302 ILE A N 1
ATOM 2321 C CA . ILE A 1 302 ? -9.158 1.224 20.516 1.00 98.12 302 ILE A CA 1
ATOM 2322 C C . ILE A 1 302 ? -9.467 -0.268 20.489 1.00 98.12 302 ILE A C 1
ATOM 2324 O O . ILE A 1 302 ? -9.214 -0.977 19.513 1.00 98.12 302 ILE A O 1
ATOM 2328 N N . LYS A 1 303 ? -10.067 -0.727 21.582 1.00 98.38 303 LYS A N 1
ATOM 2329 C CA . LYS A 1 303 ? -10.614 -2.071 21.728 1.00 98.38 303 LYS A CA 1
ATOM 2330 C C . LYS A 1 303 ? -12.124 -2.057 21.550 1.00 98.38 303 LYS A C 1
ATOM 2332 O O . LYS A 1 303 ? -12.776 -1.027 21.710 1.00 98.38 303 LYS A O 1
ATOM 2337 N N . TRP A 1 304 ? -12.693 -3.219 21.278 1.00 98.25 304 TRP A N 1
ATOM 2338 C CA . TRP A 1 304 ? -14.135 -3.434 21.254 1.00 98.25 304 TRP A CA 1
ATOM 2339 C C . TRP A 1 304 ? -14.535 -4.723 21.968 1.00 98.25 304 TRP A C 1
ATOM 2341 O O . TRP A 1 304 ? -13.735 -5.642 22.137 1.00 98.25 304 TRP A O 1
ATOM 2351 N N . SER A 1 305 ? -15.785 -4.772 22.409 1.00 98.12 305 SER A N 1
ATOM 2352 C CA . SER A 1 305 ? -16.398 -5.919 23.079 1.00 98.12 305 SER A CA 1
ATOM 2353 C C . SER A 1 305 ? -17.900 -5.941 22.809 1.00 98.12 305 SER A C 1
ATOM 2355 O O . SER A 1 305 ? -18.508 -4.916 22.496 1.00 98.12 305 SER A O 1
ATOM 2357 N N . TRP A 1 306 ? -18.512 -7.106 22.960 1.00 97.00 306 TRP A N 1
ATOM 2358 C CA . TRP A 1 306 ? -19.961 -7.291 22.907 1.00 97.00 306 TRP A CA 1
ATOM 2359 C C . TRP A 1 306 ? -20.345 -8.467 23.803 1.00 97.00 306 TRP A C 1
ATOM 2361 O O . TRP A 1 306 ? -19.489 -9.104 24.419 1.00 97.00 306 TRP A O 1
ATOM 2371 N N . GLN A 1 307 ? -21.639 -8.748 23.926 1.00 93.44 307 GLN A N 1
ATOM 2372 C CA . GLN A 1 307 ? -22.117 -9.825 24.787 1.00 93.44 307 GLN A CA 1
ATOM 2373 C C . GLN A 1 307 ? -21.465 -11.170 24.417 1.00 93.44 307 GLN A C 1
ATOM 2375 O O . GLN A 1 307 ? -21.578 -11.632 23.284 1.00 93.44 307 GLN A O 1
ATOM 2380 N N . GLY A 1 308 ? -20.793 -11.793 25.389 1.00 90.44 308 GLY A N 1
ATOM 2381 C CA . GLY A 1 308 ? -20.108 -13.078 25.211 1.00 90.44 308 GLY A CA 1
ATOM 2382 C C . GLY A 1 308 ? -18.731 -13.000 24.542 1.00 90.44 308 GLY A C 1
ATOM 2383 O O . GLY A 1 308 ? -18.127 -14.045 24.328 1.00 90.44 308 GLY A O 1
ATOM 2384 N N . MET A 1 309 ? -18.224 -11.801 24.235 1.00 92.62 309 MET A N 1
ATOM 2385 C CA . MET A 1 309 ? -16.886 -11.596 23.681 1.00 92.62 309 MET A CA 1
ATOM 2386 C C . MET A 1 309 ? -16.051 -10.705 24.599 1.00 92.62 309 MET A C 1
ATOM 2388 O O . MET A 1 309 ? -16.468 -9.601 24.959 1.00 92.62 309 MET A O 1
ATOM 2392 N N . GLU A 1 310 ? -14.852 -11.170 24.944 1.00 94.25 310 GLU A N 1
ATOM 2393 C CA . GLU A 1 310 ? -13.889 -10.365 25.692 1.00 94.25 310 GLU A CA 1
ATOM 2394 C C . GLU A 1 310 ? -13.376 -9.175 24.873 1.00 94.25 310 GLU A C 1
ATOM 2396 O O . GLU A 1 310 ? -13.387 -9.173 23.640 1.00 94.25 310 GLU A O 1
ATOM 2401 N N . SER A 1 311 ? -12.921 -8.144 25.585 1.00 95.81 311 SER A N 1
ATOM 2402 C CA . SER A 1 311 ? -12.356 -6.948 24.969 1.00 95.81 311 SER A CA 1
ATOM 2403 C C . SER A 1 311 ? -11.116 -7.301 24.153 1.00 95.81 311 SER A C 1
ATOM 2405 O O . SER A 1 311 ? -10.133 -7.804 24.696 1.00 95.81 311 SER A O 1
ATOM 2407 N N . LYS A 1 312 ? -11.150 -7.007 22.854 1.00 96.38 312 LYS A N 1
ATOM 2408 C CA . LYS A 1 312 ? -10.029 -7.236 21.938 1.00 96.38 312 LYS A CA 1
ATOM 2409 C C . LYS A 1 312 ? -9.712 -5.992 21.125 1.00 96.38 312 LYS A C 1
ATOM 2411 O O . LYS A 1 312 ? -10.560 -5.116 20.970 1.00 96.38 312 LYS A O 1
ATOM 2416 N N . LEU A 1 313 ? -8.498 -5.927 20.590 1.00 97.38 313 LEU A N 1
ATOM 2417 C CA . LEU A 1 313 ? -8.116 -4.882 19.646 1.00 97.38 313 LEU A CA 1
ATOM 2418 C C . LEU A 1 313 ? -8.997 -4.953 18.387 1.00 97.38 313 LEU A C 1
ATOM 2420 O O . LEU A 1 313 ? -9.415 -6.037 17.969 1.00 97.38 313 LEU A O 1
ATOM 2424 N N . VAL A 1 314 ? -9.299 -3.798 17.797 1.00 97.31 314 VAL A N 1
ATOM 2425 C CA . VAL A 1 314 ? -9.878 -3.744 16.450 1.00 97.31 314 VAL A CA 1
ATOM 2426 C C . VAL A 1 314 ? -8.738 -3.921 15.449 1.00 97.31 314 VAL A C 1
ATOM 2428 O O . VAL A 1 314 ? -7.946 -3.004 15.232 1.00 97.31 314 VAL A O 1
ATOM 2431 N N . ASP A 1 315 ? -8.622 -5.124 14.902 1.00 93.56 315 ASP A N 1
ATOM 2432 C CA . ASP A 1 315 ? -7.515 -5.552 14.048 1.00 93.56 315 ASP A CA 1
ATOM 2433 C C . ASP A 1 315 ? -7.849 -5.494 12.543 1.00 93.56 315 ASP A C 1
ATOM 2435 O O . ASP A 1 315 ? -8.948 -5.116 12.115 1.00 93.56 315 ASP A O 1
ATOM 2439 N N . ARG A 1 316 ? -6.862 -5.889 11.735 1.00 93.81 316 ARG A N 1
ATOM 2440 C CA . ARG A 1 316 ? -6.867 -5.804 10.272 1.00 93.81 316 ARG A CA 1
ATOM 2441 C C . ARG A 1 316 ? -8.012 -6.584 9.637 1.00 93.81 316 ARG A C 1
ATOM 2443 O O . ARG A 1 316 ? -8.474 -6.214 8.556 1.00 93.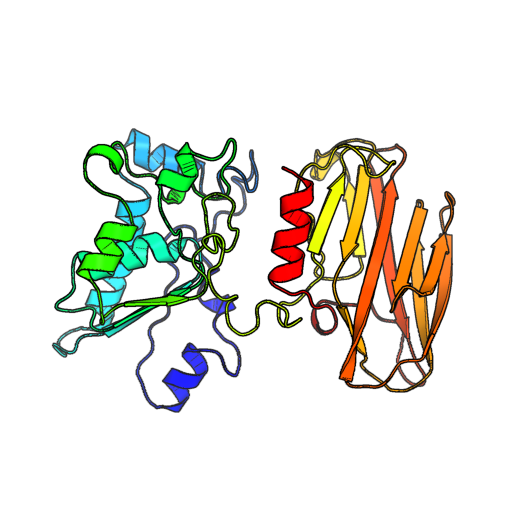81 316 ARG A O 1
ATOM 2450 N N . ASP A 1 317 ? -8.514 -7.621 10.301 1.00 92.19 317 ASP A N 1
ATOM 2451 C CA . ASP A 1 317 ? -9.556 -8.483 9.750 1.00 92.19 317 ASP A CA 1
ATOM 2452 C C . ASP A 1 317 ? -10.886 -7.746 9.602 1.00 92.19 317 ASP A C 1
ATOM 2454 O O . ASP A 1 317 ? -11.690 -8.111 8.740 1.00 92.19 317 ASP A O 1
ATOM 2458 N N . TYR A 1 318 ? -11.082 -6.659 10.352 1.00 97.06 318 TYR A N 1
ATOM 2459 C CA . TYR A 1 318 ? -12.317 -5.873 10.353 1.00 97.06 318 TYR A CA 1
ATOM 2460 C C . TYR A 1 318 ? -12.169 -4.481 9.747 1.00 97.06 318 TYR A C 1
ATOM 2462 O O . TYR A 1 318 ? -13.172 -3.799 9.557 1.00 97.06 318 TYR A O 1
ATOM 2470 N N . LEU A 1 319 ? -10.952 -4.054 9.424 1.00 97.56 319 LEU A N 1
ATOM 2471 C CA . LEU A 1 319 ? -10.696 -2.744 8.835 1.00 97.56 319 LEU A CA 1
ATOM 2472 C C . LEU A 1 319 ? -10.565 -2.864 7.323 1.00 97.56 319 LEU A C 1
ATOM 2474 O O . LEU A 1 319 ? -9.853 -3.739 6.820 1.00 97.56 319 LEU A O 1
ATOM 2478 N N . ARG A 1 320 ? -11.254 -1.994 6.590 1.00 96.38 320 ARG A N 1
ATOM 2479 C CA . ARG A 1 320 ? -11.211 -1.954 5.130 1.00 96.38 320 ARG A CA 1
ATOM 2480 C C . ARG A 1 320 ? -11.043 -0.537 4.598 1.00 96.38 320 ARG A C 1
ATOM 2482 O O . ARG A 1 320 ? -11.475 0.418 5.230 1.00 96.38 320 ARG A O 1
ATOM 2489 N N . HIS A 1 321 ? -10.506 -0.412 3.396 1.00 94.06 321 HIS A N 1
ATOM 2490 C CA . HIS A 1 321 ? -10.513 0.816 2.606 1.00 94.06 321 HIS A CA 1
ATOM 2491 C C . HIS A 1 321 ? -10.669 0.488 1.115 1.00 94.06 321 HIS A C 1
ATOM 2493 O O . HIS A 1 321 ? -10.543 -0.671 0.702 1.00 94.06 321 HIS A O 1
ATOM 2499 N N . SER A 1 322 ? -10.958 1.504 0.305 1.00 85.44 322 SER A N 1
ATOM 2500 C CA . SER A 1 322 ? -11.066 1.391 -1.155 1.00 85.44 322 SER A CA 1
ATOM 2501 C C . SER A 1 322 ? -9.882 2.049 -1.874 1.00 85.44 322 SER A C 1
ATOM 2503 O O . SER A 1 322 ? -9.149 2.847 -1.285 1.00 85.44 322 SER A O 1
ATOM 2505 N N . SER A 1 323 ? -9.687 1.741 -3.164 1.00 78.88 323 SER A N 1
ATOM 2506 C CA . SER A 1 323 ? -8.735 2.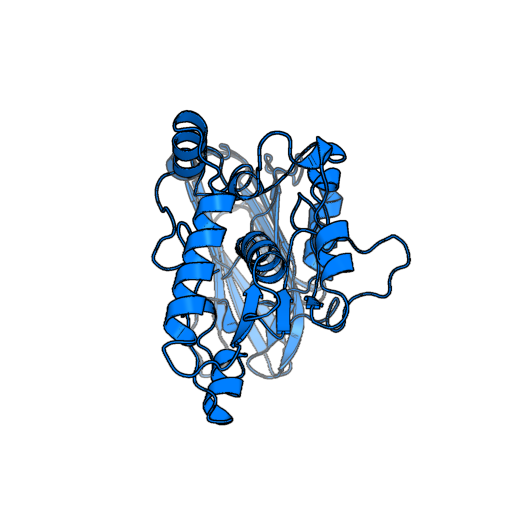490 -4.005 1.00 78.88 323 SER A CA 1
ATOM 2507 C C . SER A 1 323 ? -9.109 3.970 -4.089 1.00 78.88 323 SER A C 1
ATOM 2509 O O . SER A 1 323 ? -8.220 4.817 -4.049 1.00 78.88 323 SER A O 1
ATOM 2511 N N . ALA A 1 324 ? -10.408 4.284 -4.126 1.00 79.94 324 ALA A N 1
ATOM 2512 C CA . ALA A 1 324 ? -10.898 5.658 -4.129 1.00 79.94 324 ALA A CA 1
ATOM 2513 C C . ALA A 1 324 ? -10.390 6.465 -2.926 1.00 79.94 324 ALA A C 1
ATOM 2515 O O . ALA A 1 324 ? -9.842 7.546 -3.114 1.00 79.94 324 ALA A O 1
ATOM 2516 N N . GLN A 1 325 ? -10.474 5.908 -1.713 1.00 87.25 325 GLN A N 1
ATOM 2517 C CA . GLN A 1 325 ? -10.008 6.590 -0.501 1.00 87.25 325 GLN A CA 1
ATOM 2518 C C . GLN A 1 325 ? -8.490 6.801 -0.486 1.00 87.25 325 GLN A C 1
ATOM 2520 O O . GLN A 1 325 ? -8.025 7.831 -0.012 1.00 87.25 325 GLN A O 1
ATOM 2525 N N . VAL A 1 326 ? -7.706 5.856 -1.022 1.00 81.06 326 VAL A N 1
ATOM 2526 C CA . VAL A 1 326 ? -6.252 6.042 -1.192 1.00 81.06 326 VAL A CA 1
ATOM 2527 C C . VAL A 1 326 ? -5.982 7.221 -2.129 1.00 81.06 326 V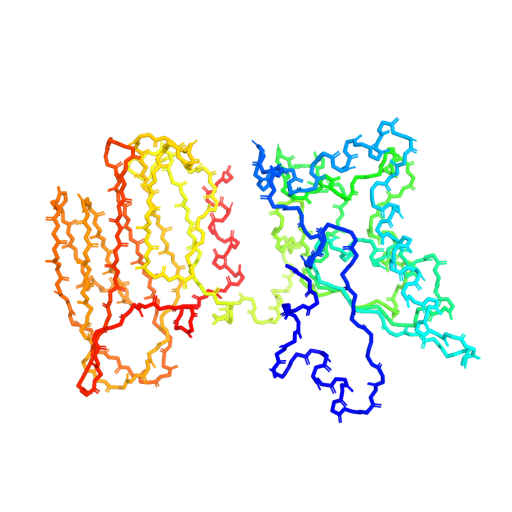AL A C 1
ATOM 2529 O O . VAL A 1 326 ? -5.140 8.067 -1.836 1.00 81.06 326 VAL A O 1
ATOM 2532 N N . SER A 1 327 ? -6.703 7.287 -3.250 1.00 73.12 327 SER A N 1
ATOM 2533 C CA . SER A 1 327 ? -6.550 8.355 -4.236 1.00 73.12 327 SER A CA 1
ATOM 2534 C C . SER A 1 327 ? -6.958 9.722 -3.690 1.00 73.12 327 SER A C 1
ATOM 2536 O O . SER A 1 327 ? -6.199 10.671 -3.863 1.00 73.12 327 SER A O 1
ATOM 2538 N N . GLU A 1 328 ? -8.107 9.830 -3.017 1.00 78.12 328 GLU A N 1
ATOM 2539 C CA . GLU A 1 328 ? -8.570 11.067 -2.363 1.00 78.12 328 GLU A CA 1
ATOM 2540 C C . GLU A 1 328 ? -7.546 11.562 -1.337 1.00 78.12 328 GLU A C 1
ATOM 2542 O O . GLU A 1 328 ? -7.073 12.693 -1.411 1.00 78.12 328 GLU A O 1
ATOM 2547 N N . LEU A 1 329 ? -7.115 10.675 -0.441 1.00 79.88 329 LEU A N 1
ATOM 2548 C CA . LEU A 1 329 ? -6.194 11.009 0.639 1.00 79.88 329 LEU A CA 1
ATOM 2549 C C . LEU A 1 329 ? -4.855 11.560 0.136 1.00 79.88 329 LEU A C 1
ATOM 2551 O O . LEU A 1 329 ? -4.266 12.454 0.738 1.00 79.88 329 LEU A O 1
ATOM 2555 N N . ARG A 1 330 ? -4.364 11.023 -0.976 1.00 69.50 330 ARG A N 1
ATOM 2556 C CA . ARG A 1 330 ? -3.118 11.467 -1.592 1.00 69.50 330 ARG A CA 1
ATOM 2557 C C . ARG A 1 330 ? -3.307 12.695 -2.509 1.00 69.50 330 ARG A C 1
ATOM 2559 O O . ARG A 1 330 ? -2.315 13.354 -2.825 1.00 69.50 330 ARG A O 1
ATOM 2566 N N . GLN A 1 331 ? -4.531 13.015 -2.956 1.00 65.94 331 GLN A N 1
ATOM 2567 C CA . GLN A 1 331 ? -4.839 14.291 -3.629 1.00 65.94 331 GLN A CA 1
ATOM 2568 C C . GLN A 1 331 ? -4.755 15.463 -2.652 1.00 65.94 331 GLN A C 1
ATOM 2570 O O . GLN A 1 331 ? -4.228 16.502 -3.030 1.00 65.94 331 GLN A O 1
ATOM 2575 N N . ASP A 1 332 ? -5.163 15.269 -1.395 1.00 61.56 332 ASP A N 1
ATOM 2576 C CA . ASP A 1 332 ? -5.091 16.290 -0.338 1.00 61.56 332 ASP A CA 1
ATOM 2577 C C . ASP A 1 332 ? -3.655 16.755 -0.009 1.00 61.56 332 ASP A C 1
ATOM 2579 O O . ASP A 1 332 ? -3.464 17.725 0.727 1.00 61.56 332 ASP A O 1
ATOM 2583 N N . TRP A 1 333 ? -2.626 16.062 -0.510 1.00 60.47 333 TRP A N 1
ATOM 2584 C CA . TRP A 1 333 ? -1.222 16.455 -0.338 1.00 60.47 333 TRP A CA 1
ATOM 2585 C C . TRP A 1 333 ? -0.635 17.238 -1.513 1.00 60.47 333 TRP A C 1
ATOM 2587 O O . TRP A 1 333 ? 0.499 17.711 -1.392 1.00 60.47 333 TRP A O 1
ATOM 2597 N N . ARG A 1 334 ? -1.330 17.278 -2.655 1.00 51.84 334 ARG A N 1
ATOM 2598 C CA . ARG A 1 334 ? -0.908 18.035 -3.840 1.00 51.84 334 ARG A CA 1
ATOM 2599 C C . ARG A 1 334 ? -1.284 19.504 -3.679 1.00 51.84 334 ARG A C 1
ATOM 2601 O O . ARG A 1 334 ? -0.465 20.338 -4.113 1.00 51.84 334 ARG A O 1
#

Radius of gyration: 22.5 Å; Cα contacts (8 Å, |Δi|>4): 715; chains: 1; bounding box: 56×50×58 Å

Nearest PDB structures (foldseek):
  6qe7-assembly3_C  TM=9.146E-01  e=1.108E-10  Acetivibrio thermocellus
  6qe7-assembly2_B  TM=9.057E-01  e=3.738E-10  Acetivibrio thermocellus
  6qdi-assembly1_A  TM=8.386E-01  e=2.595E-10  Acetivibrio clariflavus
  6v1v-assembly1_B  TM=4.299E-01  e=1.112E-02  Bacillus thuringiensis
  6v1v-assembly1_A  TM=3.893E-01  e=1.601E-02  Bacillus thuringiensis

Mean predicted aligned error: 12.3 Å

Secondary structure (DSSP, 8-state):
--TGGG-STTSHHHHHHHTT--------TTSGGG--SS--TTGGGT-TTHHHHHHHHHTT--HHHHHHHHHHHHHHHHHTTS---EEEEEETTHHHHHHHHHHH-TTTEEEEEEES-B--THHHHHSS--SS-GGG--TTGGGT--HHHHHHHHGGGEEEES-B-TTS-B-PPTT----TTTTS--EESBEEEEESSTTS-SEEEE--BSSSEEEEEHHHH-S-SSEEEEEEEEEE-SSSEEEEEEEEESSEEEEEETTEEEEEE-S--EEEEEEEEE-TT-EEEEEEEEEE-SSSEEEEEEEEEETTEEEEE--TTTEEE-HHHHHHHHHTT-